Protein AF-0000000072589374 (afdb_homodimer)

Secondary structure (DSSP, 8-state):
-PPPEEEEEE-TT-STT-EEEEETTEEEEE---GGGT---SS--HHHHHHHHHHHHHHHHHHHHHHHTTPPP-EEEEEEEEEE-TTS-EEEEEEEEEESS--HHHHHHHHHHHTT-HHHHHHHH--EEEEEE-/-PPPEEEEEE-TT-STT-EEEEETTEEEEE---GGGT---SS--HHHHHHHHHHHHHHHHHHHHHHHTTPPP-EEEEEEEEEE-TTS-EEEEEEEEEESS--HHHHHHHHHHHTT-HHHHHHHH--EEEEEE-

InterPro domains:
  IPR003718 OsmC/Ohr conserved domain [PF02566] (38-130)
  IPR015946 K homology domain-like, alpha/beta [G3DSA:3.30.300.20] (4-133)
  IPR036102 OsmC/Ohr superfamily [SSF82784] (6-132)

Sequence (266 aa):
MPLIHATAEMAPDAPNYVVELEAGKHRLQGDENEHEGGGNVGPAPYELVLSGLAACTVATLRMYMQRKAWPAARLLARAELHVDREGAQYVRRTIVVDGALDGAQRTRLAEIAEKTPVTLFVKRGTRIETTLKMPLIHATAEMAPDAPNYVVELEAGKHRLQGDENEHEGGGNVGPAPYELVLSGLAACTVATLRMYMQRKAWPAARLLARAELHVDREGAQYVRRTIVVDGALDGAQRTRLAEIAEKTPVTLFVKRGTRIETTLK

Solvent-accessible surface area (backbone atoms only — not comparable to full-atom values): 13085 Å² total; per-residue (Å²): 127,83,77,52,26,8,29,19,37,29,55,52,78,39,66,67,41,38,25,46,29,32,23,59,90,37,78,48,58,29,13,29,43,59,93,76,60,16,76,48,84,23,34,27,33,65,19,28,30,29,31,11,42,14,38,33,40,44,44,49,50,51,53,50,34,56,75,69,67,48,72,63,36,34,30,33,21,37,27,32,61,45,65,49,98,87,65,48,60,34,34,44,33,42,32,39,63,54,52,86,65,54,72,68,57,52,53,50,49,52,57,49,50,65,62,26,70,53,45,42,45,38,43,66,26,32,57,71,51,76,45,76,82,127,85,77,52,26,9,30,19,36,29,53,53,78,39,66,66,41,39,27,47,29,32,23,59,91,36,78,47,56,30,13,30,43,58,92,78,59,17,76,49,84,23,35,27,34,66,18,28,30,30,32,11,43,13,38,34,38,44,43,49,49,49,51,51,35,55,75,70,67,48,72,64,34,33,31,35,18,36,25,32,60,45,65,48,100,88,65,51,61,32,34,43,33,42,32,38,62,55,53,86,65,55,72,68,57,52,54,49,49,52,56,49,48,65,60,26,71,54,44,43,44,36,45,66,25,34,58,72,50,78,45,76,83

Nearest PDB structures (foldseek):
  2pn2-assembly1_A-2  TM=8.055E-01  e=1.058E-05  Psychrobacter arcticus 273-4
  6mjn-assembly2_C  TM=7.211E-01  e=1.058E-05  Legionella pneumophila
  2onf-assembly1_B  TM=7.449E-01  e=9.383E-06  Thermoplasma acidophilum
  3lus-assembly1_A  TM=6.797E-01  e=3.296E-05  Vibrio cholerae O1 biovar El Tor str. N16961
  9jxc-assembly2_C  TM=6.429E-01  e=7.617E-05  Acinetobacter baumannii

pLDDT: mean 97.74, std 2.93, range [69.81, 99.0]

Structure (mmCIF, N/CA/C/O backbone):
data_AF-0000000072589374-model_v1
#
loop_
_entity.id
_entity.type
_entity.pdbx_description
1 polymer Peroxiredoxin
#
loop_
_atom_site.group_PDB
_atom_site.id
_atom_site.type_symbol
_atom_site.label_atom_id
_atom_site.label_alt_id
_atom_site.label_comp_id
_atom_site.label_asym_id
_atom_site.label_entity_id
_atom_site.label_seq_id
_atom_site.pdbx_PDB_ins_code
_atom_site.Cartn_x
_atom_site.Cartn_y
_atom_site.Cartn_z
_atom_site.occupancy
_atom_site.B_iso_or_equiv
_atom_site.auth_seq_id
_atom_site.auth_comp_id
_atom_site.auth_asym_id
_atom_site.auth_atom_id
_atom_site.pdbx_PDB_model_num
ATOM 1 N N . MET A 1 1 ? 1.753 -13.922 16.109 1 70.62 1 MET A N 1
ATOM 2 C CA . MET A 1 1 ? 2.375 -13.344 14.914 1 70.62 1 MET A CA 1
ATOM 3 C C . MET A 1 1 ? 2.689 -11.867 15.117 1 70.62 1 MET A C 1
ATOM 5 O O . MET A 1 1 ? 1.896 -11.141 15.719 1 70.62 1 MET A O 1
ATOM 9 N N . PRO A 1 2 ? 3.895 -11.516 14.688 1 85 2 PRO A N 1
ATOM 10 C CA . PRO A 1 2 ? 4.172 -10.102 14.93 1 85 2 PRO A CA 1
ATOM 11 C C . PRO A 1 2 ? 3.176 -9.18 14.234 1 85 2 PRO A C 1
ATOM 13 O O . PRO A 1 2 ? 2.658 -9.516 13.164 1 85 2 PRO A O 1
ATOM 16 N N . LEU A 1 3 ? 2.896 -8.086 14.875 1 95.5 3 LEU A N 1
ATOM 17 C CA . LEU A 1 3 ? 1.943 -7.102 14.367 1 95.5 3 LEU A CA 1
ATOM 18 C C . LEU A 1 3 ? 2.439 -6.48 13.07 1 95.5 3 LEU A C 1
ATOM 20 O O . LEU A 1 3 ? 3.57 -5.992 13 1 95.5 3 LEU A O 1
ATOM 24 N N . ILE A 1 4 ? 1.689 -6.617 12.016 1 98.31 4 ILE A N 1
ATOM 25 C CA . ILE A 1 4 ? 2.021 -5.984 10.75 1 98.31 4 ILE A CA 1
ATOM 26 C C . ILE A 1 4 ? 1.828 -4.473 10.859 1 98.31 4 ILE A C 1
ATOM 28 O O . ILE A 1 4 ? 0.755 -4.004 11.242 1 98.31 4 ILE A O 1
ATOM 32 N N . HIS A 1 5 ? 2.84 -3.713 10.578 1 98.88 5 HIS A N 1
ATOM 33 C CA . HIS A 1 5 ? 2.752 -2.273 10.789 1 98.88 5 HIS A CA 1
ATOM 34 C C . HIS A 1 5 ? 3.746 -1.526 9.906 1 98.88 5 HIS A C 1
ATOM 36 O O . HIS A 1 5 ? 4.695 -2.123 9.391 1 98.88 5 HIS A O 1
ATOM 42 N N . ALA A 1 6 ? 3.488 -0.26 9.711 1 98.94 6 ALA A N 1
ATOM 43 C CA . ALA A 1 6 ? 4.422 0.686 9.109 1 98.94 6 ALA A CA 1
ATOM 44 C C . ALA A 1 6 ? 4.301 2.064 9.75 1 98.94 6 ALA A C 1
ATOM 46 O O . ALA A 1 6 ? 3.24 2.422 10.266 1 98.94 6 ALA A O 1
ATOM 47 N N . THR A 1 7 ? 5.383 2.822 9.711 1 98.94 7 THR A N 1
ATOM 48 C CA . THR A 1 7 ? 5.434 4.184 10.227 1 98.94 7 THR A CA 1
ATOM 49 C C . THR A 1 7 ? 6.055 5.133 9.203 1 98.94 7 THR A C 1
ATOM 51 O O . THR A 1 7 ? 7.031 4.777 8.539 1 98.94 7 THR A O 1
ATOM 54 N N . ALA A 1 8 ? 5.461 6.254 9.062 1 98.94 8 ALA A N 1
ATOM 55 C CA . ALA A 1 8 ? 6.043 7.355 8.305 1 98.94 8 ALA A CA 1
ATOM 56 C C . ALA A 1 8 ? 6.332 8.555 9.211 1 98.94 8 ALA A C 1
ATOM 58 O O . ALA A 1 8 ? 5.469 8.969 9.984 1 98.94 8 ALA A O 1
ATOM 59 N N . GLU A 1 9 ? 7.512 9.078 9.102 1 98.94 9 GLU A N 1
ATOM 60 C CA . GLU A 1 9 ? 7.883 10.258 9.883 1 98.94 9 GLU A CA 1
ATOM 61 C C . GLU A 1 9 ? 8.445 11.359 8.984 1 98.94 9 GLU A C 1
ATOM 63 O O . GLU A 1 9 ? 9.297 11.094 8.133 1 98.94 9 GLU A O 1
ATOM 68 N N . MET A 1 10 ? 7.918 12.508 9.211 1 98.81 10 MET A N 1
ATOM 69 C CA . MET A 1 10 ? 8.391 13.68 8.484 1 98.81 10 MET A CA 1
ATOM 70 C C . MET A 1 10 ? 8.93 14.734 9.445 1 98.81 10 MET A C 1
ATOM 72 O O . MET A 1 10 ? 8.219 15.164 10.359 1 98.81 10 MET A O 1
ATOM 76 N N . ALA A 1 11 ? 10.133 15.148 9.195 1 98.56 11 ALA A N 1
ATOM 77 C CA . ALA A 1 11 ? 10.758 16.188 10.023 1 98.56 11 ALA A CA 1
ATOM 78 C C . ALA A 1 11 ? 10.156 17.547 9.719 1 98.56 11 ALA A C 1
ATOM 80 O O . ALA A 1 11 ? 9.688 17.797 8.609 1 98.56 11 ALA A O 1
ATOM 81 N N . PRO A 1 12 ? 10.164 18.422 10.695 1 97.81 12 PRO A N 1
ATOM 82 C CA . PRO A 1 12 ? 9.617 19.766 10.469 1 97.81 12 PRO A CA 1
ATOM 83 C C . PRO A 1 12 ? 10.281 20.484 9.297 1 97.81 12 PRO A C 1
ATOM 85 O O . PRO A 1 12 ? 9.641 21.266 8.602 1 97.81 12 PRO A O 1
ATOM 88 N N . ASP A 1 13 ? 11.547 20.188 9.102 1 96.62 13 ASP A N 1
ATOM 89 C CA . ASP A 1 13 ? 12.289 20.875 8.055 1 96.62 13 ASP A CA 1
ATOM 90 C C . ASP A 1 13 ? 12.594 19.938 6.891 1 96.62 13 ASP A C 1
ATOM 92 O O . ASP A 1 13 ? 13.539 20.156 6.133 1 96.62 13 ASP A O 1
ATOM 96 N N . ALA A 1 14 ? 11.891 18.797 6.832 1 96.19 14 ALA A N 1
ATOM 97 C CA . ALA A 1 14 ? 12.102 17.875 5.719 1 96.19 14 ALA A CA 1
ATOM 98 C C . ALA A 1 14 ? 11.984 18.594 4.379 1 96.19 14 ALA A C 1
ATOM 100 O O . ALA A 1 14 ? 11.047 19.375 4.164 1 96.19 14 ALA A O 1
ATOM 101 N N . PRO A 1 15 ? 12.984 18.391 3.547 1 94.44 15 PRO A N 1
ATOM 102 C CA . PRO A 1 15 ? 12.812 18.969 2.207 1 94.44 15 PRO A CA 1
ATOM 103 C C . PRO A 1 15 ? 11.625 18.359 1.46 1 94.44 15 PRO A C 1
ATOM 105 O O . PRO A 1 15 ? 11.414 17.156 1.492 1 94.44 15 PRO A O 1
ATOM 108 N N . ASN A 1 16 ? 10.812 19.25 0.844 1 90.88 16 ASN A N 1
ATOM 109 C CA . ASN A 1 16 ? 9.633 18.812 0.101 1 90.88 16 ASN A CA 1
ATOM 110 C C . ASN A 1 16 ? 8.727 17.938 0.955 1 90.88 16 ASN A C 1
ATOM 112 O O . ASN A 1 16 ? 8.305 18.344 2.037 1 90.88 16 ASN A O 1
ATOM 116 N N . TYR A 1 17 ? 8.477 16.703 0.584 1 98.06 17 TYR A N 1
ATOM 117 C CA . TYR A 1 17 ? 7.621 15.766 1.304 1 98.06 17 TYR A CA 1
ATOM 118 C C . TYR A 1 17 ? 8.359 14.461 1.586 1 98.06 17 TYR A C 1
ATOM 120 O O . TYR A 1 17 ? 7.758 13.383 1.575 1 98.06 17 TYR A O 1
ATOM 128 N N . VAL A 1 18 ? 9.648 14.602 1.845 1 98.69 18 VAL A N 1
ATOM 129 C CA . VAL A 1 18 ? 10.461 13.422 2.146 1 98.69 18 VAL A CA 1
ATOM 130 C C . VAL A 1 18 ? 10.047 12.844 3.498 1 98.69 18 VAL A C 1
ATOM 132 O O . VAL A 1 18 ? 9.859 13.586 4.469 1 98.69 18 VAL A O 1
ATOM 135 N N . VAL A 1 19 ? 9.883 11.562 3.531 1 98.75 19 VAL A N 1
ATOM 136 C CA . VAL A 1 19 ? 9.484 10.875 4.754 1 98.75 19 VAL A CA 1
ATOM 137 C C . VAL A 1 19 ? 10.391 9.664 4.988 1 98.75 19 VAL A C 1
ATOM 139 O O . VAL A 1 19 ? 10.82 9.008 4.035 1 98.75 19 VAL A O 1
ATOM 142 N N . GLU A 1 20 ? 10.688 9.461 6.238 1 98.88 20 GLU A N 1
ATOM 143 C CA . GLU A 1 20 ? 11.312 8.203 6.66 1 98.88 20 GLU A CA 1
ATOM 144 C C . GLU A 1 20 ? 10.258 7.148 6.988 1 98.88 20 GLU A C 1
ATOM 146 O O . GLU A 1 20 ? 9.336 7.406 7.762 1 98.88 20 GLU A O 1
ATOM 151 N N . LEU A 1 21 ? 10.43 6.02 6.363 1 98.94 21 LEU A N 1
ATOM 152 C CA . LEU A 1 21 ? 9.477 4.934 6.535 1 98.94 21 LEU A CA 1
ATOM 153 C C . LEU A 1 21 ? 10.109 3.766 7.285 1 98.94 21 LEU A C 1
ATOM 155 O O . LEU A 1 21 ? 11.273 3.434 7.059 1 98.94 21 LEU A O 1
ATOM 159 N N . GLU A 1 22 ? 9.391 3.27 8.188 1 98.88 22 GLU A N 1
ATOM 160 C CA . GLU A 1 22 ? 9.633 1.94 8.742 1 98.88 22 GLU A CA 1
ATOM 161 C C . GLU A 1 22 ? 8.508 0.975 8.367 1 98.88 22 GLU A C 1
ATOM 163 O O . GLU A 1 22 ? 7.395 1.079 8.883 1 98.88 22 GLU A O 1
ATOM 168 N N . ALA A 1 23 ? 8.766 0.097 7.469 1 98.75 23 ALA A N 1
ATOM 169 C CA . ALA A 1 23 ? 7.855 -0.972 7.074 1 98.75 23 ALA A CA 1
ATOM 170 C C . ALA A 1 23 ? 8.172 -2.268 7.816 1 98.75 23 ALA A C 1
ATOM 172 O O . ALA A 1 23 ? 8.961 -3.088 7.336 1 98.75 23 ALA A O 1
ATOM 173 N N . GLY A 1 24 ? 7.469 -2.514 8.867 1 97.88 24 GLY A N 1
ATOM 174 C CA . GLY A 1 24 ? 8 -3.5 9.789 1 97.88 24 GLY A CA 1
ATOM 175 C C . GLY A 1 24 ? 9.383 -3.145 10.312 1 97.88 24 GLY A C 1
ATOM 176 O O . GLY A 1 24 ? 9.57 -2.088 10.914 1 97.88 24 GLY A O 1
ATOM 177 N N . LYS A 1 25 ? 10.32 -3.941 10.016 1 97.31 25 LYS A N 1
ATOM 178 C CA . LYS A 1 25 ? 11.672 -3.67 10.484 1 97.31 25 LYS A CA 1
ATOM 179 C C . LYS A 1 25 ? 12.516 -3.018 9.391 1 97.31 25 LYS A C 1
ATOM 181 O O . LYS A 1 25 ? 13.688 -2.705 9.609 1 97.31 25 LYS A O 1
ATOM 186 N N . HIS A 1 26 ? 11.984 -2.826 8.211 1 98.75 26 HIS A N 1
ATOM 187 C CA . HIS A 1 26 ? 12.734 -2.332 7.062 1 98.75 26 HIS A CA 1
ATOM 188 C C . HIS A 1 26 ? 12.625 -0.815 6.941 1 98.75 26 HIS A C 1
ATOM 190 O O . HIS A 1 26 ? 11.531 -0.253 7.086 1 98.75 26 HIS A O 1
ATOM 196 N N . ARG A 1 27 ? 13.734 -0.151 6.703 1 98.75 27 ARG A N 1
ATOM 197 C CA . ARG A 1 27 ? 13.766 1.297 6.527 1 98.75 27 ARG A CA 1
ATOM 198 C C . ARG A 1 27 ? 13.742 1.667 5.047 1 98.75 27 ARG A C 1
ATOM 200 O O . ARG A 1 27 ? 14.469 1.074 4.246 1 98.75 27 ARG A O 1
ATOM 207 N N . LEU A 1 28 ? 12.852 2.568 4.711 1 98.5 28 LEU A N 1
ATOM 208 C CA . LEU A 1 28 ? 12.719 3.143 3.377 1 98.5 28 LEU A CA 1
ATOM 209 C C . LEU A 1 28 ? 12.586 4.66 3.449 1 98.5 28 LEU A C 1
ATOM 211 O O . LEU A 1 28 ? 12.477 5.227 4.539 1 98.5 28 LEU A O 1
ATOM 215 N N . GLN A 1 29 ? 12.75 5.188 2.283 1 98.62 29 GLN A N 1
ATOM 216 C CA . GLN A 1 29 ? 12.445 6.602 2.123 1 98.62 29 GLN A CA 1
ATOM 217 C C . GLN A 1 29 ? 11.297 6.809 1.136 1 98.62 29 GLN A C 1
ATOM 219 O O . GLN A 1 29 ? 11.234 6.141 0.101 1 98.62 29 GLN A O 1
ATOM 224 N N . GLY A 1 30 ? 10.375 7.68 1.502 1 98.81 30 GLY A N 1
ATOM 225 C CA . GLY A 1 30 ? 9.312 8.07 0.593 1 98.81 30 GLY A CA 1
ATOM 226 C C . GLY A 1 30 ? 9.336 9.547 0.241 1 98.81 30 GLY A C 1
ATOM 227 O O . GLY A 1 30 ? 10.078 10.32 0.85 1 98.81 30 GLY A O 1
ATOM 228 N N . ASP A 1 31 ? 8.602 9.883 -0.776 1 98.81 31 ASP A N 1
ATOM 229 C CA . ASP A 1 31 ? 8.438 11.273 -1.193 1 98.81 31 ASP A CA 1
ATOM 230 C C . ASP A 1 31 ? 7.219 11.43 -2.098 1 98.81 31 ASP A C 1
ATOM 232 O O . ASP A 1 31 ? 6.66 10.445 -2.576 1 98.81 31 ASP A O 1
ATOM 236 N N . GLU A 1 32 ? 6.809 12.625 -2.303 1 98.25 32 GLU A N 1
ATOM 237 C CA . GLU A 1 32 ? 5.836 12.898 -3.357 1 98.25 32 GLU A CA 1
ATOM 238 C C . GLU A 1 32 ? 6.527 13.117 -4.699 1 98.25 32 GLU A C 1
ATOM 240 O O . GLU A 1 32 ? 7.707 13.461 -4.75 1 98.25 32 GLU A O 1
ATOM 245 N N . ASN A 1 33 ? 5.777 12.852 -5.754 1 96.62 33 ASN A N 1
ATOM 246 C CA . ASN A 1 33 ? 6.312 13.18 -7.07 1 96.62 33 ASN A CA 1
ATOM 247 C C . ASN A 1 33 ? 6.395 14.688 -7.281 1 96.62 33 ASN A C 1
ATOM 249 O O . ASN A 1 33 ? 5.867 15.461 -6.48 1 96.62 33 ASN A O 1
ATOM 253 N N . GLU A 1 34 ? 7 15.078 -8.367 1 95.69 34 GLU A N 1
ATOM 254 C CA . GLU A 1 34 ? 7.234 16.5 -8.633 1 95.69 34 GLU A CA 1
ATOM 255 C C . GLU A 1 34 ? 5.922 17.234 -8.883 1 95.69 34 GLU A C 1
ATOM 257 O O . GLU A 1 34 ? 5.789 18.406 -8.531 1 95.69 34 GLU A O 1
ATOM 262 N N . HIS A 1 35 ? 5.008 16.562 -9.453 1 93.75 35 HIS A N 1
ATOM 263 C CA . HIS A 1 35 ? 3.707 17.156 -9.742 1 93.75 35 HIS A CA 1
ATOM 264 C C . HIS A 1 35 ? 2.998 17.578 -8.461 1 93.75 35 HIS A C 1
ATOM 266 O O . HIS A 1 35 ? 2.26 18.578 -8.461 1 93.75 35 HIS A O 1
ATOM 272 N N . GLU A 1 36 ? 3.293 16.891 -7.367 1 94.69 36 GLU A N 1
ATOM 273 C CA . GLU A 1 36 ? 2.68 17.203 -6.078 1 94.69 36 GLU A CA 1
ATOM 274 C C . GLU A 1 36 ? 3.58 18.109 -5.242 1 94.69 36 GLU A C 1
ATOM 276 O O . GLU A 1 36 ? 3.307 18.344 -4.066 1 94.69 36 GLU A O 1
ATOM 281 N N . GLY A 1 37 ? 4.699 18.484 -5.855 1 95.31 37 GLY A N 1
ATOM 282 C CA . GLY A 1 37 ? 5.598 19.391 -5.148 1 95.31 37 GLY A CA 1
ATOM 283 C C . GLY A 1 37 ? 6.738 18.672 -4.453 1 95.31 37 GLY A C 1
ATOM 284 O O . GLY A 1 37 ? 7.535 19.297 -3.754 1 95.31 37 GLY A O 1
ATOM 285 N N . GLY A 1 38 ? 6.824 17.406 -4.57 1 97.69 38 GLY A N 1
ATOM 286 C CA . GLY A 1 38 ? 7.922 16.641 -3.988 1 97.69 38 GLY A CA 1
ATOM 287 C C . GLY A 1 38 ? 9.164 16.625 -4.863 1 97.69 38 GLY A C 1
ATOM 288 O O . GLY A 1 38 ? 9.18 17.234 -5.934 1 97.69 38 GLY A O 1
ATOM 289 N N . GLY A 1 39 ? 10.188 15.961 -4.34 1 97.56 39 GLY A N 1
ATOM 290 C CA . GLY A 1 39 ? 11.445 15.836 -5.051 1 97.56 39 GLY A CA 1
ATOM 291 C C . GLY A 1 39 ? 11.602 14.5 -5.758 1 97.56 39 GLY A C 1
ATOM 292 O O . GLY A 1 39 ? 12.562 14.297 -6.504 1 97.56 39 GLY A O 1
ATOM 293 N N . ASN A 1 40 ? 10.656 13.586 -5.5 1 98 40 ASN A N 1
ATOM 294 C CA . ASN A 1 40 ? 10.688 12.266 -6.117 1 98 40 ASN A CA 1
ATOM 295 C C . ASN A 1 40 ? 11.969 11.516 -5.785 1 98 40 ASN A C 1
ATOM 297 O O . ASN A 1 40 ? 12.539 10.836 -6.641 1 98 40 ASN A O 1
ATOM 301 N N . VAL A 1 41 ? 12.445 11.609 -4.582 1 98.19 41 VAL A N 1
ATOM 302 C CA . VAL A 1 41 ? 13.664 10.922 -4.172 1 98.19 41 VAL A CA 1
ATOM 303 C C . VAL A 1 41 ? 13.328 9.539 -3.621 1 98.19 41 VAL A C 1
ATOM 305 O O . VAL A 1 41 ? 14.227 8.742 -3.348 1 98.19 41 VAL A O 1
ATOM 308 N N . GLY A 1 42 ? 12.109 9.25 -3.389 1 98.56 42 GLY A N 1
ATOM 309 C CA . GLY A 1 42 ? 11.516 7.973 -3.025 1 98.56 42 GLY A CA 1
ATOM 310 C C . GLY A 1 42 ? 10.117 7.777 -3.584 1 98.56 42 GLY A C 1
ATOM 311 O O . GLY A 1 42 ? 9.539 8.703 -4.148 1 98.56 42 GLY A O 1
ATOM 312 N N . PRO A 1 43 ? 9.602 6.562 -3.447 1 98.81 43 PRO A N 1
ATOM 313 C CA . PRO A 1 43 ? 8.266 6.297 -3.986 1 98.81 43 PRO A CA 1
ATOM 314 C C . PRO A 1 43 ? 7.184 7.164 -3.342 1 98.81 43 PRO A C 1
ATOM 316 O O . PRO A 1 43 ? 7.246 7.438 -2.141 1 98.81 43 PRO A O 1
ATOM 319 N N . ALA A 1 44 ? 6.266 7.539 -4.137 1 98.81 44 ALA A N 1
ATOM 320 C CA . ALA A 1 44 ? 5.074 8.227 -3.641 1 98.81 44 ALA A CA 1
ATOM 321 C C . ALA A 1 44 ? 4.113 7.25 -2.969 1 98.81 44 ALA A C 1
ATOM 323 O O . ALA A 1 44 ? 4.215 6.035 -3.172 1 98.81 44 ALA A O 1
ATOM 324 N N . PRO A 1 45 ? 3.154 7.762 -2.166 1 98.88 45 PRO A N 1
ATOM 325 C CA . PRO A 1 45 ? 2.281 6.91 -1.354 1 98.88 45 PRO A CA 1
ATOM 326 C C . PRO A 1 45 ? 1.551 5.855 -2.182 1 98.88 45 PRO A C 1
ATOM 328 O O . PRO A 1 45 ? 1.575 4.672 -1.838 1 98.88 45 PRO A O 1
ATOM 331 N N . TYR A 1 46 ? 0.947 6.215 -3.324 1 98.81 46 TYR A N 1
ATOM 332 C CA . TYR A 1 46 ? 0.223 5.242 -4.137 1 98.81 46 TYR A CA 1
ATOM 333 C C . TYR A 1 46 ? 1.176 4.215 -4.738 1 98.81 46 TYR A C 1
ATOM 335 O O . TYR A 1 46 ? 0.81 3.053 -4.922 1 98.81 46 TYR A O 1
ATOM 343 N N . GLU A 1 47 ? 2.381 4.633 -5.07 1 98.94 47 GLU A N 1
ATOM 344 C CA . GLU A 1 47 ? 3.363 3.688 -5.59 1 98.94 47 GLU A CA 1
ATOM 345 C C . GLU A 1 47 ? 3.703 2.617 -4.555 1 98.94 47 GLU A C 1
ATOM 347 O O . GLU A 1 47 ? 3.895 1.45 -4.902 1 98.94 47 GLU A O 1
ATOM 352 N N . LEU A 1 48 ? 3.738 2.986 -3.279 1 98.94 48 LEU A N 1
ATOM 353 C CA . LEU A 1 48 ? 3.945 2.029 -2.197 1 98.94 48 LEU A CA 1
ATOM 354 C C . LEU A 1 48 ? 2.752 1.087 -2.07 1 98.94 48 LEU A C 1
ATOM 356 O O . LEU A 1 48 ? 2.926 -0.129 -1.963 1 98.94 48 LEU A O 1
ATOM 360 N N . VAL A 1 49 ? 1.54 1.635 -2.117 1 98.94 49 VAL A N 1
ATOM 361 C CA . VAL A 1 49 ? 0.332 0.822 -2.016 1 98.94 49 VAL A CA 1
ATOM 362 C C . VAL A 1 49 ? 0.29 -0.188 -3.158 1 98.94 49 VAL A C 1
ATOM 364 O O . VAL A 1 49 ? 0.075 -1.382 -2.934 1 98.94 49 VAL A O 1
ATOM 367 N N . LEU A 1 50 ? 0.557 0.285 -4.387 1 98.94 50 LEU A N 1
ATOM 368 C CA . LEU A 1 50 ? 0.503 -0.574 -5.562 1 98.94 50 LEU A CA 1
ATOM 369 C C . LEU A 1 50 ? 1.626 -1.605 -5.535 1 98.94 50 LEU A C 1
ATOM 371 O O . LEU A 1 50 ? 1.452 -2.732 -6.008 1 98.94 50 LEU A O 1
ATOM 375 N N . SER A 1 51 ? 2.77 -1.236 -4.949 1 98.94 51 SER A N 1
ATOM 376 C CA . SER A 1 51 ? 3.842 -2.205 -4.754 1 98.94 51 SER A CA 1
ATOM 377 C C . SER A 1 51 ? 3.393 -3.354 -3.855 1 98.94 51 SER A C 1
ATOM 379 O O . SER A 1 51 ? 3.695 -4.516 -4.129 1 98.94 51 SER A O 1
ATOM 381 N N . GLY A 1 52 ? 2.68 -3.014 -2.754 1 98.94 52 GLY A N 1
ATOM 382 C CA . GLY A 1 52 ? 2.146 -4.047 -1.881 1 98.94 52 GLY A CA 1
ATOM 383 C C . GLY A 1 52 ? 1.178 -4.98 -2.584 1 98.94 52 GLY A C 1
ATOM 384 O O . GLY A 1 52 ? 1.239 -6.199 -2.404 1 98.94 52 GLY A O 1
ATOM 385 N N . LEU A 1 53 ? 0.318 -4.406 -3.426 1 98.94 53 LEU A N 1
ATOM 386 C CA . LEU A 1 53 ? -0.645 -5.188 -4.195 1 98.94 53 LEU A CA 1
ATOM 387 C C . LEU A 1 53 ? 0.067 -6.121 -5.164 1 98.94 53 LEU A C 1
ATOM 389 O O . LEU A 1 53 ? -0.255 -7.309 -5.238 1 98.94 53 LEU A O 1
ATOM 393 N N . ALA A 1 54 ? 1.026 -5.617 -5.871 1 98.94 54 ALA A N 1
ATOM 394 C CA . ALA A 1 54 ? 1.771 -6.402 -6.848 1 98.94 54 ALA A CA 1
ATOM 395 C C . ALA A 1 54 ? 2.572 -7.508 -6.168 1 98.94 54 ALA A C 1
ATOM 397 O O . ALA A 1 54 ? 2.566 -8.656 -6.617 1 98.94 54 ALA A O 1
ATOM 398 N N . ALA A 1 55 ? 3.221 -7.152 -5.07 1 98.94 55 ALA A N 1
ATOM 399 C CA . ALA A 1 55 ? 4.031 -8.117 -4.336 1 98.94 55 ALA A CA 1
ATOM 400 C C . ALA A 1 55 ? 3.164 -9.242 -3.777 1 98.94 55 ALA A C 1
ATOM 402 O O . ALA A 1 55 ? 3.541 -10.422 -3.842 1 98.94 55 ALA A O 1
ATOM 403 N N . CYS A 1 56 ? 2.07 -8.891 -3.25 1 98.94 56 CYS A N 1
ATOM 404 C CA . CYS A 1 56 ? 1.156 -9.898 -2.717 1 98.94 56 CYS A CA 1
ATOM 405 C C . CYS A 1 56 ? 0.705 -10.859 -3.809 1 98.94 56 CYS A C 1
ATOM 407 O O . CYS A 1 56 ? 0.572 -12.062 -3.566 1 98.94 56 CYS A O 1
ATOM 409 N N . THR A 1 57 ? 0.388 -10.297 -4.988 1 98.94 57 THR A N 1
ATOM 410 C CA . THR A 1 57 ? -0.065 -11.102 -6.117 1 98.94 57 THR A CA 1
ATOM 411 C C . THR A 1 57 ? 0.977 -12.156 -6.48 1 98.94 57 THR A C 1
ATOM 413 O O . THR A 1 57 ? 0.676 -13.352 -6.5 1 98.94 57 THR A O 1
ATOM 416 N N . VAL A 1 58 ? 2.201 -11.82 -6.617 1 98.81 58 VAL A N 1
ATOM 417 C CA . VAL A 1 58 ? 3.203 -12.766 -7.102 1 98.81 58 VAL A CA 1
ATOM 418 C C . VAL A 1 58 ? 3.555 -13.758 -5.996 1 98.81 58 VAL A C 1
ATOM 420 O O . VAL A 1 58 ? 3.748 -14.945 -6.258 1 98.81 58 VAL A O 1
ATOM 423 N N . ALA A 1 59 ? 3.602 -13.25 -4.746 1 98.81 59 ALA A N 1
ATOM 424 C CA . ALA A 1 59 ? 3.91 -14.156 -3.643 1 98.81 59 ALA A CA 1
ATOM 425 C C . ALA A 1 59 ? 2.826 -15.219 -3.484 1 98.81 59 ALA A C 1
ATOM 427 O O . ALA A 1 59 ? 3.129 -16.406 -3.328 1 98.81 59 ALA A O 1
ATOM 428 N N . THR A 1 60 ? 1.575 -14.789 -3.541 1 98.75 60 THR A N 1
ATOM 429 C CA . THR A 1 60 ? 0.468 -15.727 -3.367 1 98.75 60 THR A CA 1
ATOM 430 C C . THR A 1 60 ? 0.437 -16.75 -4.504 1 98.75 60 THR A C 1
ATOM 432 O O . THR A 1 60 ? 0.205 -17.938 -4.27 1 98.75 60 THR A O 1
ATOM 435 N N . LEU A 1 61 ? 0.667 -16.266 -5.723 1 98.81 61 LEU A N 1
ATOM 436 C CA . LEU A 1 61 ? 0.699 -17.203 -6.848 1 98.81 61 LEU A CA 1
ATOM 437 C C . LEU A 1 61 ? 1.83 -18.203 -6.691 1 98.81 61 LEU A C 1
ATOM 439 O O . LEU A 1 61 ? 1.636 -19.406 -6.918 1 98.81 61 LEU A O 1
ATOM 443 N N . ARG A 1 62 ? 2.994 -17.781 -6.285 1 98.69 62 ARG A N 1
ATOM 444 C CA . ARG A 1 62 ? 4.113 -18.688 -6.035 1 98.69 62 ARG A CA 1
ATOM 445 C C . ARG A 1 62 ? 3.758 -19.719 -4.973 1 98.69 62 ARG A C 1
ATOM 447 O O . ARG A 1 62 ? 4 -20.906 -5.156 1 98.69 62 ARG A O 1
ATOM 454 N N . MET A 1 63 ? 3.17 -19.25 -3.879 1 98.44 63 MET A N 1
ATOM 455 C CA . MET A 1 63 ? 2.775 -20.156 -2.801 1 98.44 63 MET A CA 1
ATOM 456 C C . MET A 1 63 ? 1.799 -21.203 -3.309 1 98.44 63 MET A C 1
ATOM 458 O O . MET A 1 63 ? 1.924 -22.391 -2.975 1 98.44 63 MET A O 1
ATOM 462 N N . TYR A 1 64 ? 0.845 -20.719 -4.074 1 98.62 64 TYR A N 1
ATOM 463 C CA . TYR A 1 64 ? -0.147 -21.641 -4.613 1 98.62 64 TYR A CA 1
ATOM 464 C C . TYR A 1 64 ? 0.507 -22.688 -5.523 1 98.62 64 TYR A C 1
ATOM 466 O O . TYR A 1 64 ? 0.232 -23.875 -5.41 1 98.62 64 TYR A O 1
ATOM 474 N N . MET A 1 65 ? 1.367 -22.25 -6.41 1 98.44 65 MET A N 1
ATOM 475 C CA . MET A 1 65 ? 2.062 -23.141 -7.34 1 98.44 65 MET A CA 1
ATOM 476 C C . MET A 1 65 ? 2.912 -24.156 -6.586 1 98.44 65 MET A C 1
ATOM 478 O O . MET A 1 65 ? 2.949 -25.328 -6.953 1 98.44 65 MET A O 1
ATOM 482 N N . GLN A 1 66 ? 3.535 -23.719 -5.59 1 97.94 66 GLN A N 1
ATOM 483 C CA . GLN A 1 66 ? 4.344 -24.609 -4.766 1 97.94 66 GLN A CA 1
ATOM 484 C C . GLN A 1 66 ? 3.475 -25.656 -4.074 1 97.94 66 GLN A C 1
ATOM 486 O O . GLN A 1 66 ? 3.82 -26.844 -4.051 1 97.94 66 GLN A O 1
ATOM 491 N N . ARG A 1 67 ? 2.369 -25.219 -3.543 1 98 67 ARG A N 1
ATOM 492 C CA . ARG A 1 67 ? 1.447 -26.141 -2.873 1 98 67 ARG A CA 1
ATOM 493 C C . ARG A 1 67 ? 0.953 -27.219 -3.832 1 98 67 ARG A C 1
ATOM 495 O O . ARG A 1 67 ? 0.732 -28.359 -3.43 1 98 67 ARG A O 1
ATOM 502 N N . LYS A 1 68 ? 0.852 -26.906 -5.086 1 98.31 68 LYS A N 1
ATOM 503 C CA . LYS A 1 68 ? 0.346 -27.812 -6.113 1 98.31 68 LYS A CA 1
ATOM 504 C C . LYS A 1 68 ? 1.488 -28.562 -6.797 1 98.31 68 LYS A C 1
ATOM 506 O O . LYS A 1 68 ? 1.255 -29.375 -7.688 1 98.31 68 LYS A O 1
ATOM 511 N N . ALA A 1 69 ? 2.725 -28.203 -6.445 1 98 69 ALA A N 1
ATOM 512 C CA . ALA A 1 69 ? 3.932 -28.797 -7.016 1 98 69 ALA A CA 1
ATOM 513 C C . ALA A 1 69 ? 4.008 -28.547 -8.523 1 98 69 ALA A C 1
ATOM 515 O O . ALA A 1 69 ? 4.32 -29.453 -9.289 1 98 69 ALA A O 1
ATOM 516 N N . TRP A 1 70 ? 3.617 -27.375 -8.891 1 98.31 70 TRP A N 1
ATOM 517 C CA . TRP A 1 70 ? 3.721 -26.984 -10.289 1 98.31 70 TRP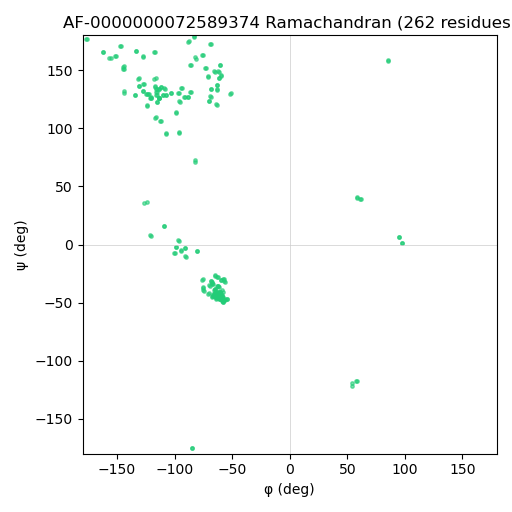 A CA 1
ATOM 518 C C . TRP A 1 70 ? 5.129 -26.5 -10.617 1 98.31 70 TRP A C 1
ATOM 520 O O . TRP A 1 70 ? 5.898 -26.156 -9.719 1 98.31 70 TRP A O 1
ATOM 530 N N . PRO A 1 71 ? 5.504 -26.469 -11.883 1 97.19 71 PRO A N 1
ATOM 531 C CA . PRO A 1 71 ? 6.824 -25.969 -12.266 1 97.19 71 PRO A CA 1
ATOM 532 C C . PRO A 1 71 ? 7.023 -24.5 -11.898 1 97.19 71 PRO A C 1
ATOM 534 O O . PRO A 1 71 ? 6.086 -23.703 -11.992 1 97.19 71 PRO A O 1
ATOM 537 N N . ALA A 1 72 ? 8.242 -24.125 -11.602 1 96.31 72 ALA A N 1
ATOM 538 C CA . ALA A 1 72 ? 8.594 -22.734 -11.305 1 96.31 72 ALA A CA 1
ATOM 539 C C . ALA A 1 72 ? 8.398 -21.859 -12.539 1 96.31 72 ALA A C 1
ATOM 541 O O . ALA A 1 72 ? 8.539 -22.328 -13.672 1 96.31 72 ALA A O 1
ATOM 542 N N . ALA A 1 73 ? 8.078 -20.656 -12.305 1 98.06 73 ALA A N 1
ATOM 543 C CA . ALA A 1 73 ? 7.887 -19.672 -13.367 1 98.06 73 ALA A CA 1
ATOM 544 C C . ALA A 1 73 ? 8.359 -18.297 -12.938 1 98.06 73 ALA A C 1
ATOM 546 O O . ALA A 1 73 ? 8.398 -17.984 -11.742 1 98.06 73 ALA A O 1
ATOM 547 N N . ARG A 1 74 ? 8.781 -17.531 -13.859 1 98.75 74 ARG A N 1
ATOM 548 C CA . ARG A 1 74 ? 8.891 -16.094 -13.617 1 98.75 74 ARG A CA 1
ATOM 549 C C . ARG A 1 74 ? 7.516 -15.453 -13.469 1 98.75 74 ARG A C 1
ATOM 551 O O . ARG A 1 74 ? 6.629 -15.68 -14.297 1 98.75 74 ARG A O 1
ATOM 558 N N . LEU A 1 75 ? 7.336 -14.766 -12.422 1 98.94 75 LEU A N 1
ATOM 559 C CA . LEU A 1 75 ? 6.07 -14.07 -12.18 1 98.94 75 LEU A CA 1
ATOM 560 C C . LEU A 1 75 ? 6.273 -12.562 -12.156 1 98.94 75 LEU A C 1
ATOM 562 O O . LEU A 1 75 ? 7.219 -12.062 -11.539 1 98.94 75 LEU A O 1
ATOM 566 N N . LEU A 1 76 ? 5.402 -11.852 -12.844 1 98.94 76 LEU A N 1
ATOM 567 C CA . LEU A 1 76 ? 5.395 -10.391 -12.852 1 98.94 76 LEU A CA 1
ATOM 568 C C . LEU A 1 76 ? 3.975 -9.852 -12.68 1 98.94 76 LEU A C 1
ATOM 570 O O . LEU A 1 76 ? 3.041 -10.344 -13.312 1 98.94 76 LEU A O 1
ATOM 574 N N . ALA A 1 77 ? 3.766 -8.992 -11.789 1 99 77 ALA A N 1
ATOM 575 C CA . ALA A 1 77 ? 2.51 -8.258 -11.648 1 99 77 ALA A CA 1
ATOM 576 C C . ALA A 1 77 ? 2.74 -6.754 -11.766 1 99 77 ALA A C 1
ATOM 578 O O . ALA A 1 77 ? 3.611 -6.199 -11.086 1 99 77 ALA A O 1
ATOM 579 N N . ARG A 1 78 ? 2.047 -6.129 -12.609 1 98.94 78 ARG A N 1
ATOM 580 C CA . ARG A 1 78 ? 2.049 -4.68 -12.75 1 98.94 78 ARG A CA 1
ATOM 581 C C . ARG A 1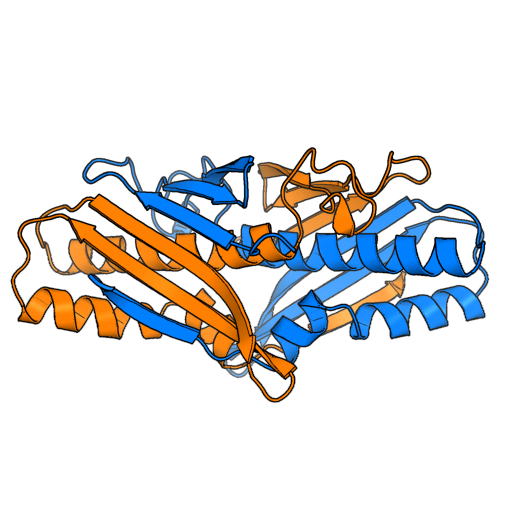 78 ? 0.695 -4.09 -12.367 1 98.94 78 ARG A C 1
ATOM 583 O O . ARG A 1 78 ? -0.343 -4.535 -12.867 1 98.94 78 ARG A O 1
ATOM 590 N N . ALA A 1 79 ? 0.698 -3.178 -11.5 1 98.94 79 ALA A N 1
ATOM 591 C CA . ALA A 1 79 ? -0.5 -2.455 -11.078 1 98.94 79 ALA A CA 1
ATOM 592 C C . ALA A 1 79 ? -0.424 -0.986 -11.484 1 98.94 79 ALA A C 1
ATOM 594 O O . ALA A 1 79 ? 0.597 -0.328 -11.266 1 98.94 79 ALA A O 1
ATOM 595 N N . GLU A 1 80 ? -1.479 -0.507 -12.031 1 98.94 80 GLU A N 1
ATOM 596 C CA . GLU A 1 80 ? -1.607 0.879 -12.469 1 98.94 80 GLU A CA 1
ATOM 597 C C . GLU A 1 80 ? -2.852 1.534 -11.883 1 98.94 80 GLU A C 1
ATOM 599 O O . GLU A 1 80 ? -3.918 0.917 -11.828 1 98.94 80 GLU A O 1
ATOM 604 N N . LEU A 1 81 ? -2.691 2.719 -11.477 1 98.81 81 LEU A N 1
ATOM 605 C CA . LEU A 1 81 ? -3.836 3.484 -10.992 1 98.81 81 LEU A CA 1
ATOM 606 C C . LEU A 1 81 ? -4.473 4.281 -12.125 1 98.81 81 LEU A C 1
ATOM 608 O O . LEU A 1 81 ? -3.787 5.031 -12.828 1 98.81 81 LEU A O 1
ATOM 612 N N . HIS A 1 82 ? -5.77 4.117 -12.289 1 98.5 82 HIS A N 1
ATOM 613 C CA . HIS A 1 82 ? -6.547 4.809 -13.312 1 98.5 82 HIS A CA 1
ATOM 614 C C . HIS A 1 82 ? -7.754 5.516 -12.703 1 98.5 82 HIS A C 1
ATOM 616 O O . HIS A 1 82 ? -8.078 5.305 -11.531 1 98.5 82 HIS A O 1
ATOM 622 N N . VAL A 1 83 ? -8.281 6.402 -13.414 1 97.06 83 VAL A N 1
ATOM 623 C CA . VAL A 1 83 ? -9.547 7.062 -13.125 1 97.06 83 VAL A CA 1
ATOM 624 C C . VAL A 1 83 ? -10.508 6.871 -14.297 1 97.06 83 VAL A C 1
ATOM 626 O O . VAL A 1 83 ? -10.133 7.074 -15.453 1 97.06 83 VAL A O 1
ATOM 629 N N . ASP A 1 84 ? -11.703 6.434 -13.977 1 96.56 84 ASP A N 1
ATOM 630 C CA . ASP A 1 84 ? -12.648 6.195 -15.062 1 96.56 84 ASP A CA 1
ATOM 631 C C . ASP A 1 84 ? -13.383 7.48 -15.445 1 96.56 84 ASP A C 1
ATOM 633 O O . ASP A 1 84 ? -13.047 8.562 -14.953 1 96.56 84 ASP A O 1
ATOM 637 N N . ARG A 1 85 ? -14.398 7.422 -16.391 1 96.94 85 ARG A N 1
ATOM 638 C CA . ARG A 1 85 ? -15.078 8.578 -16.969 1 96.94 85 ARG A CA 1
ATOM 639 C C . ARG A 1 85 ? -15.875 9.328 -15.906 1 96.94 85 ARG A C 1
ATOM 641 O O . ARG A 1 85 ? -16.094 10.531 -16.031 1 96.94 85 ARG A O 1
ATOM 648 N N . GLU A 1 86 ? -16.312 8.633 -14.844 1 96.5 86 GLU A N 1
ATOM 649 C CA . GLU A 1 86 ? -17.125 9.219 -13.773 1 96.5 86 GLU A CA 1
ATOM 650 C C . GLU A 1 86 ? -16.234 9.766 -12.656 1 96.5 86 GLU A C 1
ATOM 652 O O . GLU A 1 86 ? -16.734 10.32 -11.672 1 96.5 86 GLU A O 1
ATOM 657 N N . GLY A 1 87 ? -14.906 9.578 -12.781 1 95.38 87 GLY A N 1
ATOM 658 C CA . GLY A 1 87 ? -13.977 10.125 -11.797 1 95.38 87 GLY A CA 1
ATOM 659 C C . GLY A 1 87 ? -13.602 9.133 -10.711 1 95.38 87 GLY A C 1
ATOM 660 O O . GLY A 1 87 ? -12.875 9.477 -9.781 1 95.38 87 GLY A O 1
ATOM 661 N N . ALA A 1 88 ? -14.062 7.895 -10.883 1 95.06 88 ALA A N 1
ATOM 662 C CA . ALA A 1 88 ? -13.773 6.891 -9.859 1 95.06 88 ALA A CA 1
ATOM 663 C C . ALA A 1 88 ? -12.422 6.23 -10.109 1 95.06 88 ALA A C 1
ATOM 665 O O . ALA A 1 88 ? -12.117 5.816 -11.227 1 95.06 88 ALA A O 1
ATOM 666 N N . GLN A 1 89 ? -11.633 6.16 -9.125 1 97 89 GLN A N 1
ATOM 667 C CA . GLN A 1 89 ? -10.344 5.488 -9.227 1 97 89 GLN A CA 1
ATOM 668 C C . GLN A 1 89 ? -10.516 3.977 -9.336 1 97 89 GLN A C 1
ATOM 670 O O . GLN A 1 89 ? -11.414 3.402 -8.734 1 97 89 GLN A O 1
ATOM 675 N N . TYR A 1 90 ? -9.641 3.355 -10.109 1 98.31 90 TYR A N 1
ATOM 676 C CA . TYR A 1 90 ? -9.555 1.9 -10.156 1 98.31 90 TYR A CA 1
ATOM 677 C C . TYR A 1 90 ? -8.141 1.448 -10.508 1 98.31 90 TYR A C 1
ATOM 679 O O . TYR A 1 90 ? -7.32 2.25 -10.953 1 98.31 90 TYR A O 1
ATOM 687 N N . VAL A 1 91 ? -7.805 0.14 -10.234 1 98.88 91 VAL A N 1
ATOM 688 C CA . VAL A 1 91 ? -6.492 -0.425 -10.523 1 98.88 91 VAL A CA 1
ATOM 689 C C . VAL A 1 91 ? -6.594 -1.386 -11.711 1 98.88 91 VAL A C 1
ATOM 691 O O . VAL A 1 91 ? -7.496 -2.225 -11.758 1 98.88 91 VAL A O 1
ATOM 694 N N . ARG A 1 92 ? -5.754 -1.188 -12.656 1 98.88 92 ARG A N 1
ATOM 695 C CA . ARG A 1 92 ? -5.516 -2.221 -13.656 1 98.88 92 ARG A CA 1
ATOM 696 C C . ARG A 1 92 ? -4.301 -3.068 -13.297 1 98.88 92 ARG A C 1
ATOM 698 O O . ARG A 1 92 ? -3.203 -2.541 -13.109 1 98.88 92 ARG A O 1
ATOM 705 N N . ARG A 1 93 ? -4.52 -4.324 -13.195 1 98.94 93 ARG A N 1
ATOM 706 C CA . ARG A 1 93 ? -3.463 -5.266 -12.844 1 98.94 93 ARG A CA 1
ATOM 707 C C . ARG A 1 93 ? -3.188 -6.23 -14 1 98.94 93 ARG A C 1
ATOM 709 O O . ARG A 1 93 ? -4.098 -6.898 -14.484 1 98.94 93 ARG A O 1
ATOM 716 N N . THR A 1 94 ? -1.976 -6.285 -14.469 1 98.94 94 THR A N 1
ATOM 717 C CA . THR A 1 94 ? -1.504 -7.258 -15.453 1 98.94 94 THR A CA 1
ATOM 718 C C . THR A 1 94 ? -0.538 -8.25 -14.805 1 98.94 94 THR A C 1
ATOM 720 O O . THR A 1 94 ? 0.424 -7.848 -14.148 1 98.94 94 THR A O 1
ATOM 723 N N . ILE A 1 95 ? -0.821 -9.516 -15.008 1 98.94 95 ILE A N 1
ATOM 724 C CA . ILE A 1 95 ? 0.015 -10.586 -14.477 1 98.94 95 ILE A CA 1
ATOM 725 C C . ILE A 1 95 ? 0.639 -11.375 -15.617 1 98.94 95 ILE A C 1
ATOM 727 O O . ILE A 1 95 ? -0.057 -11.781 -16.547 1 98.94 95 ILE A O 1
ATOM 731 N N . VAL A 1 96 ? 1.914 -11.523 -15.531 1 98.94 96 VAL A N 1
ATOM 732 C CA . VAL A 1 96 ? 2.637 -12.344 -16.5 1 98.94 96 VAL A CA 1
ATOM 733 C C . VAL A 1 96 ? 3.207 -13.578 -15.805 1 98.94 96 VAL A C 1
ATOM 735 O O . VAL A 1 96 ? 3.893 -13.461 -14.789 1 98.94 96 VAL A O 1
ATOM 738 N N . VAL A 1 97 ? 2.873 -14.734 -16.375 1 98.69 97 VAL A N 1
ATOM 739 C CA . VAL A 1 97 ? 3.426 -16 -15.914 1 98.69 97 VAL A CA 1
ATOM 740 C C . VAL A 1 97 ? 4.254 -16.641 -17.031 1 98.69 97 VAL A C 1
ATOM 742 O O . VAL A 1 97 ? 3.705 -17.078 -18.047 1 98.69 97 VAL A O 1
ATOM 745 N N . ASP A 1 98 ? 5.484 -16.641 -16.844 1 98.5 98 ASP A N 1
ATOM 746 C CA . ASP A 1 98 ? 6.395 -17.219 -17.828 1 98.5 98 ASP A CA 1
ATOM 747 C C . ASP A 1 98 ? 6.98 -18.547 -17.328 1 98.5 98 ASP A C 1
ATOM 749 O O . ASP A 1 98 ? 7.988 -18.547 -16.625 1 98.5 98 ASP A O 1
ATOM 753 N N . GLY A 1 99 ? 6.422 -19.609 -17.688 1 97 99 GLY A N 1
ATOM 754 C CA . GLY A 1 99 ? 6.781 -20.969 -17.297 1 97 99 GLY A CA 1
ATOM 755 C C . GLY A 1 99 ? 5.938 -22.016 -17.984 1 97 99 GLY A C 1
ATOM 756 O O . GLY A 1 99 ? 5.051 -21.703 -18.781 1 97 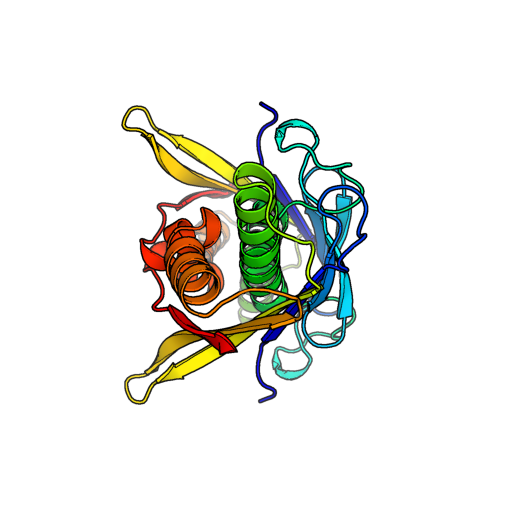99 GLY A O 1
ATOM 757 N N . ALA A 1 100 ? 6.254 -23.266 -17.734 1 97.44 100 ALA A N 1
ATOM 758 C CA . ALA A 1 100 ? 5.605 -24.422 -18.359 1 97.44 100 ALA A CA 1
ATOM 759 C C . ALA A 1 100 ? 4.293 -24.766 -17.656 1 97.44 100 ALA A C 1
ATOM 761 O O . ALA A 1 100 ? 4.219 -25.75 -16.906 1 97.44 100 ALA A O 1
ATOM 762 N N . LEU A 1 101 ? 3.35 -23.938 -17.844 1 97.75 101 LEU A N 1
ATOM 763 C CA . LEU A 1 101 ? 2.01 -24.141 -17.297 1 97.75 101 LEU A CA 1
ATOM 764 C C . LEU A 1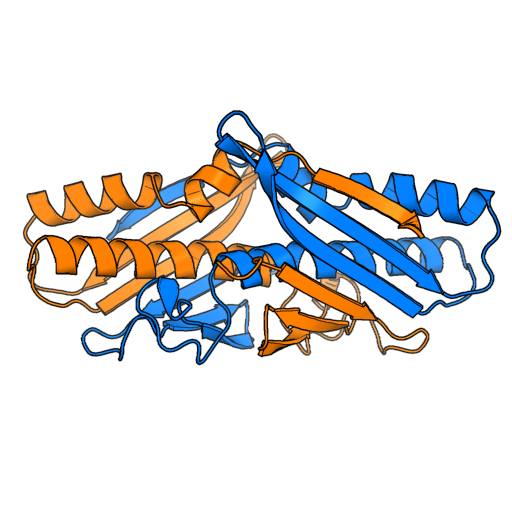 101 ? 0.987 -24.297 -18.422 1 97.75 101 LEU A C 1
ATOM 766 O O . LEU A 1 101 ? 1.081 -23.641 -19.453 1 97.75 101 LEU A O 1
ATOM 770 N N . ASP A 1 102 ? 0.009 -25.172 -18.188 1 97.75 102 ASP A N 1
ATOM 771 C CA . ASP A 1 102 ? -1.019 -25.359 -19.203 1 97.75 102 ASP A CA 1
ATOM 772 C C . ASP A 1 102 ? -2.168 -24.375 -19.016 1 97.75 102 ASP A C 1
ATOM 774 O O . ASP A 1 102 ? -2.135 -23.547 -18.109 1 97.75 102 ASP A O 1
ATOM 778 N N . GLY A 1 103 ? -3.127 -24.359 -19.938 1 97.81 103 GLY A N 1
ATOM 779 C CA . GLY A 1 103 ? -4.223 -23.406 -19.906 1 97.81 103 GLY A CA 1
ATOM 780 C C . GLY A 1 103 ? -5.051 -23.484 -18.641 1 97.81 103 GLY A C 1
ATOM 781 O O . GLY A 1 103 ? -5.469 -22.453 -18.109 1 97.81 103 GLY A O 1
ATOM 782 N N . ALA A 1 104 ? -5.305 -24.672 -18.141 1 98.38 104 ALA A N 1
ATOM 783 C CA . ALA A 1 104 ? -6.098 -24.844 -16.938 1 98.38 104 ALA A CA 1
ATOM 784 C C . ALA A 1 104 ? -5.371 -24.266 -15.719 1 98.38 104 ALA A C 1
ATOM 786 O O . ALA A 1 104 ? -5.988 -23.625 -14.867 1 98.38 104 ALA A O 1
ATOM 787 N N . GLN A 1 105 ? -4.074 -24.547 -15.625 1 98.5 105 GLN A N 1
ATOM 788 C CA . GLN A 1 105 ? -3.25 -24.016 -14.547 1 98.5 105 GLN A CA 1
ATOM 789 C C . GLN A 1 105 ? -3.258 -22.484 -14.57 1 98.5 105 GLN A C 1
ATOM 791 O O . GLN A 1 105 ? -3.412 -21.844 -13.523 1 98.5 105 GLN A O 1
ATOM 796 N N . ARG A 1 106 ? -3.148 -21.859 -15.727 1 98.31 106 ARG A N 1
ATOM 797 C CA . ARG A 1 106 ? -3.145 -20.406 -15.867 1 98.31 106 ARG A CA 1
ATOM 798 C C . ARG A 1 106 ? -4.492 -19.812 -15.477 1 98.31 106 ARG A C 1
ATOM 800 O O . ARG A 1 106 ? -4.555 -18.766 -14.82 1 98.31 106 ARG A O 1
ATOM 807 N N . THR A 1 107 ? -5.531 -20.453 -15.898 1 98.31 107 THR A N 1
ATOM 808 C CA . THR A 1 107 ? -6.871 -20.031 -15.508 1 98.31 107 THR A CA 1
ATOM 809 C C . THR A 1 107 ? -7.027 -20.047 -13.992 1 98.31 107 THR A C 1
ATOM 811 O O . THR A 1 107 ? -7.594 -19.109 -13.406 1 98.31 107 THR A O 1
ATOM 814 N N . ARG A 1 108 ? -6.547 -21.109 -13.383 1 98.62 108 ARG A N 1
ATOM 815 C CA . ARG A 1 108 ? -6.617 -21.234 -11.93 1 98.62 108 ARG A CA 1
ATOM 816 C C . ARG A 1 108 ? -5.828 -20.109 -11.25 1 98.62 108 ARG A C 1
ATOM 818 O O . ARG A 1 108 ? -6.281 -19.547 -10.25 1 98.62 108 ARG A O 1
ATOM 825 N N . LEU A 1 109 ? -4.633 -19.766 -11.766 1 98.81 109 LEU A N 1
ATOM 826 C CA . LEU A 1 109 ? -3.822 -18.703 -11.203 1 98.81 109 LEU A CA 1
ATOM 827 C C . LEU A 1 109 ? -4.555 -17.359 -11.297 1 98.81 109 LEU A C 1
ATOM 829 O O . LEU A 1 109 ? -4.461 -16.531 -10.383 1 98.81 109 LEU A O 1
ATOM 833 N N . ALA A 1 110 ? -5.301 -17.156 -12.375 1 98.62 110 ALA A N 1
ATOM 834 C CA . ALA A 1 110 ? -6.098 -15.938 -12.508 1 98.62 110 ALA A CA 1
ATOM 835 C C . ALA A 1 110 ? -7.148 -15.844 -11.406 1 98.62 110 ALA A C 1
ATOM 837 O O . ALA A 1 110 ? -7.363 -14.773 -10.836 1 98.62 110 ALA A O 1
ATOM 838 N N . GLU A 1 111 ? -7.762 -16.922 -11.102 1 98.69 111 GLU A N 1
ATOM 839 C CA . GLU A 1 111 ? -8.758 -16.969 -10.031 1 98.69 111 GLU A CA 1
ATOM 840 C C . GLU A 1 111 ? -8.125 -16.688 -8.672 1 98.69 111 GLU A C 1
ATOM 842 O O . GLU A 1 111 ? -8.688 -15.953 -7.863 1 98.69 111 GLU A O 1
ATOM 847 N N . ILE A 1 112 ? -6.969 -17.281 -8.445 1 98.81 112 ILE A N 1
ATOM 848 C CA . ILE A 1 112 ? -6.27 -17.125 -7.172 1 98.81 112 ILE A CA 1
ATOM 849 C C . ILE A 1 112 ? -5.844 -15.672 -6.988 1 98.81 112 ILE A C 1
ATOM 851 O O . ILE A 1 112 ? -5.93 -15.125 -5.883 1 98.81 112 ILE A O 1
ATOM 855 N N . ALA A 1 113 ? -5.395 -15.031 -8.078 1 98.81 113 ALA A N 1
ATOM 856 C CA . ALA A 1 113 ? -4.949 -13.648 -8.023 1 98.81 113 ALA A CA 1
ATOM 857 C C . ALA A 1 113 ? -6.051 -12.734 -7.492 1 98.81 113 ALA A C 1
ATOM 859 O O . ALA A 1 113 ? -5.777 -11.75 -6.809 1 98.81 113 ALA A O 1
ATOM 860 N N . GLU A 1 114 ? -7.32 -13.086 -7.727 1 98.5 114 GLU A N 1
ATOM 861 C CA . GLU A 1 114 ? -8.453 -12.258 -7.332 1 98.5 114 GLU A CA 1
ATOM 862 C C . GLU A 1 114 ? -8.789 -12.445 -5.855 1 98.5 114 GLU A C 1
ATOM 864 O O . GLU A 1 114 ? -9.578 -11.688 -5.293 1 98.5 114 GLU A O 1
ATOM 869 N N . LYS A 1 115 ? -8.078 -13.391 -5.281 1 98.25 115 LYS A N 1
ATOM 870 C CA . LYS A 1 115 ? -8.43 -13.742 -3.91 1 98.25 115 LYS A CA 1
ATOM 871 C C . LYS A 1 115 ? -7.254 -13.531 -2.965 1 98.25 115 LYS A C 1
ATOM 873 O O . LYS A 1 115 ? -7.277 -13.992 -1.822 1 98.25 115 LYS A O 1
ATOM 878 N N . THR A 1 116 ? -6.18 -12.945 -3.461 1 98.56 116 THR A N 1
ATOM 879 C CA . THR A 1 116 ? -5.051 -12.688 -2.574 1 98.56 116 THR A CA 1
ATOM 880 C C . THR A 1 116 ? -5.457 -11.766 -1.429 1 98.56 116 THR A C 1
ATOM 882 O O . THR A 1 116 ? -6.387 -10.977 -1.564 1 98.56 116 THR A O 1
ATOM 885 N N . PRO A 1 117 ? -4.77 -11.828 -0.306 1 97.88 117 PRO A N 1
ATOM 886 C CA . PRO A 1 117 ? -5.156 -11.039 0.868 1 97.88 117 PRO A CA 1
ATOM 887 C C . PRO A 1 117 ? -5.195 -9.539 0.586 1 97.88 117 PRO A C 1
ATOM 889 O O . PRO A 1 117 ? -6.176 -8.867 0.915 1 97.88 117 PRO A O 1
ATOM 892 N N . VAL A 1 118 ? -4.156 -8.984 -0.054 1 98.62 118 VAL A N 1
ATOM 893 C CA . VAL A 1 118 ? -4.121 -7.543 -0.298 1 98.62 118 VAL A CA 1
ATOM 894 C C . VAL A 1 118 ? -5.168 -7.168 -1.344 1 98.62 118 VAL A C 1
ATOM 896 O O . VAL A 1 118 ? -5.777 -6.098 -1.266 1 98.62 118 VAL A O 1
ATOM 899 N N . THR A 1 119 ? -5.398 -8.07 -2.357 1 98.69 119 THR A N 1
ATOM 900 C CA . THR A 1 119 ? -6.453 -7.824 -3.332 1 98.69 119 THR A CA 1
ATOM 901 C C . THR A 1 119 ? -7.809 -7.688 -2.641 1 98.69 119 THR A C 1
ATOM 903 O O . THR A 1 119 ? -8.539 -6.723 -2.879 1 98.69 119 THR A O 1
ATOM 906 N N . LEU A 1 120 ? -8.117 -8.633 -1.768 1 98 120 LEU A N 1
ATOM 907 C CA . LEU A 1 120 ? -9.398 -8.602 -1.07 1 98 120 LEU A CA 1
ATOM 908 C C . LEU A 1 120 ? -9.477 -7.387 -0.15 1 98 120 LEU A C 1
ATOM 910 O O . LEU A 1 120 ? -10.531 -6.758 -0.036 1 98 120 LEU A O 1
ATOM 914 N N . PHE A 1 121 ? -8.391 -7.09 0.465 1 97.19 121 PHE A N 1
ATOM 915 C CA . PHE A 1 121 ? -8.266 -5.918 1.325 1 97.19 121 PHE A CA 1
ATOM 916 C C . PHE A 1 121 ? -8.617 -4.645 0.564 1 97.19 121 PHE A C 1
ATOM 918 O O . PHE A 1 121 ? -9.383 -3.816 1.054 1 97.19 121 PHE A O 1
ATOM 925 N N . VAL A 1 122 ? -8.109 -4.465 -0.623 1 97.75 122 VAL A N 1
ATOM 926 C CA . VAL A 1 122 ? -8.289 -3.27 -1.443 1 97.75 122 VAL A CA 1
ATOM 927 C C . VAL A 1 122 ? -9.695 -3.262 -2.041 1 97.75 122 VAL A C 1
ATOM 929 O O . VAL A 1 122 ? -10.359 -2.223 -2.07 1 97.75 122 VAL A O 1
ATOM 932 N N . LYS A 1 123 ? -10.203 -4.398 -2.465 1 98 123 LYS A N 1
ATOM 933 C CA . LYS A 1 123 ? -11.5 -4.477 -3.133 1 98 123 LYS A CA 1
ATOM 934 C C . LYS A 1 123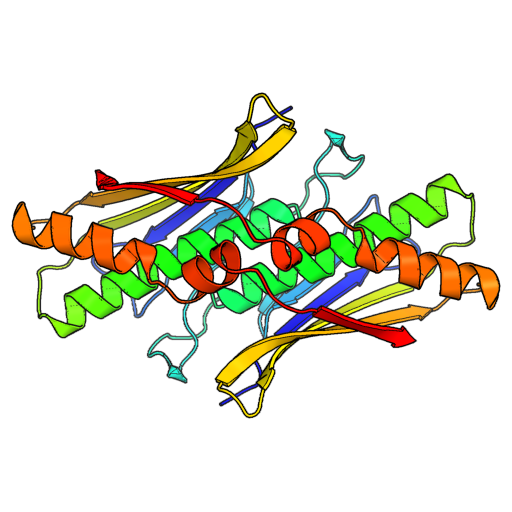 ? -12.641 -4.223 -2.15 1 98 123 LYS A C 1
ATOM 936 O O . LYS A 1 123 ? -13.609 -3.541 -2.479 1 98 123 LYS A O 1
ATOM 941 N N . ARG A 1 124 ? -12.586 -4.754 -1.012 1 96.19 124 ARG A N 1
ATOM 942 C CA . ARG A 1 124 ? -13.68 -4.75 -0.053 1 96.19 124 ARG A CA 1
ATOM 943 C C . ARG A 1 124 ? -13.828 -3.383 0.606 1 96.19 124 ARG A C 1
ATOM 945 O O . ARG A 1 124 ? -14.93 -2.996 1.006 1 96.19 124 ARG A O 1
ATOM 952 N N . GLY A 1 125 ? -12.734 -2.713 0.703 1 96.19 125 GLY A N 1
ATOM 953 C CA . GLY A 1 125 ? -12.633 -1.596 1.628 1 96.19 125 GLY A CA 1
ATOM 954 C C . GLY A 1 125 ? -12.266 -2.02 3.035 1 96.19 125 GLY A C 1
ATOM 955 O O . GLY A 1 125 ? -12.43 -3.184 3.402 1 96.19 125 GLY A O 1
ATOM 956 N N . THR A 1 126 ? -11.719 -1.077 3.775 1 96.69 126 THR A N 1
ATOM 957 C CA . THR A 1 126 ? -11.211 -1.4 5.105 1 96.69 126 THR A CA 1
ATOM 958 C C . THR A 1 126 ? -11.445 -0.241 6.07 1 96.69 126 THR A C 1
ATOM 960 O O . THR A 1 126 ? -11.148 0.911 5.75 1 96.69 126 THR A O 1
ATOM 963 N N . ARG A 1 127 ? -11.992 -0.605 7.172 1 97.69 127 ARG A N 1
ATOM 964 C CA . ARG A 1 127 ? -12.172 0.365 8.25 1 97.69 127 ARG A CA 1
ATOM 965 C C . ARG A 1 127 ? -10.828 0.879 8.75 1 97.69 127 ARG A C 1
ATOM 967 O O . ARG A 1 127 ? -9.875 0.108 8.891 1 97.69 127 ARG A O 1
ATOM 974 N N . ILE A 1 128 ? -10.719 2.201 9 1 98.69 128 ILE A N 1
ATOM 975 C CA . ILE A 1 128 ? -9.539 2.826 9.586 1 98.69 128 ILE A CA 1
ATOM 976 C C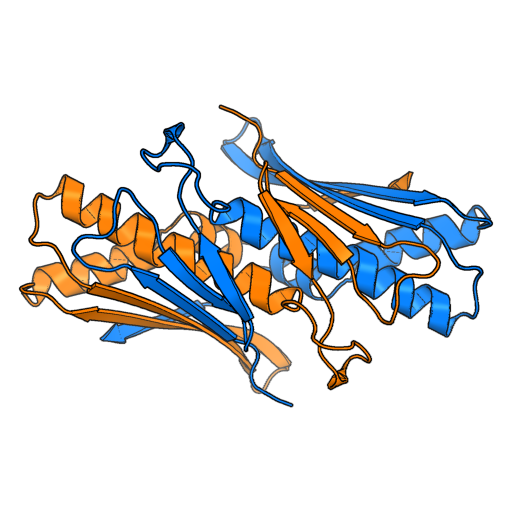 . ILE A 1 128 ? -9.93 3.59 10.852 1 98.69 128 ILE A C 1
ATOM 978 O O . ILE A 1 128 ? -10.773 4.488 10.805 1 98.69 128 ILE A O 1
ATOM 982 N N . GLU A 1 129 ? -9.391 3.238 11.953 1 98.62 129 GLU A N 1
ATOM 983 C CA . GLU A 1 129 ? -9.586 3.939 13.219 1 98.62 129 GLU A CA 1
ATOM 984 C C . GLU A 1 129 ? -8.414 4.871 13.516 1 98.62 129 GLU A C 1
ATOM 986 O O . GLU A 1 129 ? -7.301 4.418 13.789 1 98.62 129 GLU A O 1
ATOM 991 N N . THR A 1 130 ? -8.703 6.16 13.516 1 98.62 130 THR A N 1
ATOM 992 C CA . THR A 1 130 ? -7.641 7.152 13.586 1 98.62 130 THR A CA 1
ATOM 993 C C . THR A 1 130 ? -7.637 7.844 14.953 1 98.62 130 THR A C 1
ATOM 995 O O . THR A 1 130 ? -8.695 8.211 15.469 1 98.62 130 THR A O 1
ATOM 998 N N . THR A 1 131 ? -6.48 7.977 15.523 1 98.62 131 THR A N 1
ATOM 999 C CA . THR A 1 131 ? -6.258 8.797 16.703 1 98.62 131 THR A CA 1
ATOM 1000 C C . THR A 1 131 ? -5.156 9.828 16.453 1 98.62 131 THR A C 1
ATOM 1002 O O . THR A 1 131 ? -4.086 9.484 15.945 1 98.62 131 THR A O 1
ATOM 1005 N N . LEU A 1 132 ? -5.41 11.055 16.75 1 98.31 132 LEU A N 1
ATOM 1006 C CA . LEU A 1 132 ? -4.395 12.102 16.688 1 98.31 132 LEU A CA 1
ATOM 1007 C C . LEU A 1 132 ? -3.902 12.453 18.094 1 98.31 132 LEU A C 1
ATOM 1009 O O . LEU A 1 132 ? -4.703 12.641 19 1 98.31 132 LEU A O 1
ATOM 1013 N N . LYS A 1 133 ? -2.67 12.453 18.172 1 96.69 133 LYS A N 1
ATOM 1014 C CA . LYS A 1 133 ? -2.025 12.781 19.453 1 96.69 133 LYS A CA 1
ATOM 1015 C C . LYS A 1 133 ? -1.191 14.055 19.328 1 96.69 133 LYS A C 1
ATOM 1017 O O . LYS A 1 133 ? -0.624 14.336 18.266 1 96.69 133 LYS A O 1
ATOM 1022 N N . MET B 1 1 ? -0.227 13.844 -16.438 1 69.81 1 MET B N 1
ATOM 1023 C CA . MET B 1 1 ? 0.491 13.352 -15.266 1 69.81 1 MET B CA 1
ATOM 1024 C C . MET B 1 1 ? 0.979 11.93 -15.477 1 69.81 1 MET B C 1
ATOM 1026 O O . MET B 1 1 ? 0.27 11.102 -16.062 1 69.81 1 MET B O 1
ATOM 1030 N N . PRO B 1 2 ? 2.236 11.727 -15.07 1 84.75 2 PRO B N 1
ATOM 1031 C CA . PRO B 1 2 ? 2.682 10.352 -15.312 1 84.75 2 PRO B CA 1
ATOM 1032 C C . PRO B 1 2 ? 1.816 9.312 -14.602 1 84.75 2 PRO B C 1
ATOM 1034 O O . PRO B 1 2 ? 1.28 9.586 -13.523 1 84.75 2 PRO B O 1
ATOM 1037 N N . LEU B 1 3 ? 1.643 8.203 -15.242 1 95.38 3 LEU B N 1
ATOM 1038 C CA . LEU B 1 3 ? 0.825 7.113 -14.719 1 95.38 3 LEU B CA 1
ATOM 1039 C C . LEU B 1 3 ? 1.416 6.559 -13.43 1 95.38 3 LEU B C 1
ATOM 1041 O O . LEU B 1 3 ? 2.6 6.215 -13.375 1 95.38 3 LEU B O 1
ATOM 1045 N N . ILE B 1 4 ? 0.676 6.609 -12.367 1 98.31 4 ILE B N 1
ATOM 1046 C CA . ILE B 1 4 ? 1.106 6.023 -11.102 1 98.31 4 ILE B CA 1
ATOM 1047 C C . ILE B 1 4 ? 1.095 4.5 -11.211 1 98.31 4 ILE B C 1
ATOM 1049 O O . ILE B 1 4 ? 0.08 3.904 -11.578 1 98.31 4 ILE B O 1
ATOM 1053 N N . HIS B 1 5 ? 2.201 3.869 -10.961 1 98.81 5 HIS B N 1
ATOM 1054 C CA . HIS B 1 5 ? 2.281 2.428 -11.164 1 98.81 5 HIS B CA 1
ATOM 1055 C C . HIS B 1 5 ? 3.369 1.807 -10.297 1 98.81 5 HIS B C 1
ATOM 1057 O O . HIS B 1 5 ? 4.25 2.512 -9.797 1 98.81 5 HIS B O 1
ATOM 1063 N N . ALA B 1 6 ? 3.266 0.516 -10.102 1 98.94 6 ALA B N 1
ATOM 1064 C CA . ALA B 1 6 ? 4.316 -0.312 -9.508 1 98.94 6 ALA B CA 1
ATOM 1065 C C . ALA B 1 6 ? 4.344 -1.698 -10.148 1 98.94 6 ALA B C 1
ATOM 1067 O O . ALA B 1 6 ? 3.324 -2.178 -10.648 1 98.94 6 ALA B O 1
ATOM 1068 N N . THR B 1 7 ? 5.512 -2.316 -10.125 1 98.94 7 THR B N 1
ATOM 1069 C CA . THR B 1 7 ? 5.711 -3.664 -10.648 1 98.94 7 THR B CA 1
ATOM 1070 C C . THR B 1 7 ? 6.457 -4.531 -9.633 1 98.94 7 THR B C 1
ATOM 1072 O O . THR B 1 7 ? 7.391 -4.062 -8.984 1 98.94 7 THR B O 1
ATOM 1075 N N . ALA B 1 8 ? 5.996 -5.719 -9.477 1 98.94 8 ALA B N 1
ATOM 1076 C CA . ALA B 1 8 ? 6.719 -6.746 -8.734 1 98.94 8 ALA B CA 1
ATOM 1077 C C . ALA B 1 8 ? 7.125 -7.902 -9.648 1 98.94 8 ALA B C 1
ATOM 1079 O O . ALA B 1 8 ? 6.301 -8.422 -10.398 1 98.94 8 ALA B O 1
ATOM 1080 N N . GLU B 1 9 ? 8.367 -8.289 -9.562 1 98.94 9 GLU B N 1
ATOM 1081 C CA . GLU B 1 9 ? 8.859 -9.414 -10.344 1 98.94 9 GLU B CA 1
ATOM 1082 C C . GLU B 1 9 ? 9.562 -10.438 -9.461 1 98.94 9 GLU B C 1
ATOM 1084 O O . GLU B 1 9 ? 10.383 -10.078 -8.617 1 98.94 9 GLU B O 1
ATOM 1089 N N . MET B 1 10 ? 9.172 -11.648 -9.688 1 98.88 10 MET B N 1
ATOM 1090 C CA . MET B 1 10 ? 9.797 -12.758 -8.977 1 98.88 10 MET B CA 1
ATOM 1091 C C . MET B 1 10 ? 10.438 -13.742 -9.945 1 98.88 10 MET B C 1
ATOM 1093 O O . MET B 1 10 ? 9.773 -14.25 -10.852 1 98.88 10 MET B O 1
ATOM 1097 N N . ALA B 1 11 ? 11.695 -14 -9.719 1 98.56 11 ALA B N 1
ATOM 1098 C CA . ALA B 1 11 ? 12.406 -14.961 -10.555 1 98.56 11 ALA B CA 1
ATOM 1099 C C . ALA B 1 11 ? 11.977 -16.391 -10.25 1 98.56 11 ALA B C 1
ATOM 1101 O O . ALA B 1 11 ? 11.555 -16.688 -9.125 1 98.56 11 ALA B O 1
ATOM 1102 N N . PRO B 1 12 ? 12.07 -17.266 -11.234 1 97.81 12 PRO B N 1
ATOM 1103 C CA . PRO B 1 12 ? 11.68 -18.656 -10.992 1 97.81 12 PRO B CA 1
ATOM 1104 C C . PRO B 1 12 ? 12.453 -19.281 -9.836 1 97.81 12 PRO B C 1
ATOM 1106 O O . PRO B 1 12 ? 11.914 -20.141 -9.133 1 97.81 12 PRO B O 1
ATOM 1109 N N . ASP B 1 13 ? 13.672 -18.844 -9.664 1 96.56 13 ASP B N 1
ATOM 1110 C CA . ASP B 1 13 ? 14.508 -19.438 -8.625 1 96.56 13 ASP B CA 1
ATOM 1111 C C . ASP B 1 13 ? 14.719 -18.469 -7.465 1 96.56 13 ASP B C 1
ATOM 1113 O O . ASP B 1 13 ? 15.703 -18.578 -6.73 1 96.56 13 ASP B O 1
ATOM 1117 N N . ALA B 1 14 ? 13.891 -17.422 -7.398 1 96.06 14 ALA B N 1
ATOM 1118 C CA . ALA B 1 14 ? 14.016 -16.484 -6.285 1 96.06 14 ALA B CA 1
ATOM 1119 C C . ALA B 1 14 ? 14.016 -17.219 -4.945 1 96.06 14 ALA B C 1
ATOM 1121 O O . ALA B 1 14 ? 13.195 -18.109 -4.719 1 96.06 14 ALA B O 1
ATOM 1122 N N . PRO B 1 15 ? 14.984 -16.875 -4.145 1 94.31 15 PRO B N 1
ATOM 1123 C CA . PRO B 1 15 ? 14.922 -17.453 -2.803 1 94.31 15 PRO B CA 1
ATOM 1124 C C . PRO B 1 15 ? 13.688 -17 -2.02 1 94.31 15 PRO B C 1
ATOM 1126 O O . PRO B 1 15 ? 13.344 -15.82 -2.045 1 94.31 15 PRO B O 1
ATOM 1129 N N . ASN B 1 16 ? 13 -17.953 -1.399 1 91.12 16 ASN B N 1
ATOM 1130 C CA . ASN B 1 16 ? 11.797 -17.656 -0.63 1 91.12 16 ASN B CA 1
ATOM 1131 C C . ASN B 1 16 ? 10.773 -16.891 -1.469 1 91.12 16 ASN B C 1
ATOM 1133 O O . ASN B 1 16 ? 10.352 -17.375 -2.525 1 91.12 16 ASN B O 1
ATOM 1137 N N . TYR B 1 17 ? 10.367 -15.719 -1.062 1 98.12 17 TYR B N 1
ATOM 1138 C CA . TYR B 1 17 ? 9.398 -14.898 -1.779 1 98.12 17 TYR B CA 1
ATOM 1139 C C . TYR B 1 17 ? 9.969 -13.516 -2.08 1 98.12 17 TYR B C 1
ATOM 1141 O O . TYR B 1 17 ? 9.25 -12.516 -2.045 1 98.12 17 TYR B O 1
ATOM 1149 N N . VAL B 1 18 ? 11.266 -13.492 -2.373 1 98.69 18 VAL B N 1
ATOM 1150 C CA . VAL B 1 18 ? 11.93 -12.234 -2.691 1 98.69 18 VAL B CA 1
ATOM 1151 C C . VAL B 1 18 ? 11.422 -11.703 -4.031 1 98.69 18 VAL B C 1
ATOM 1153 O O . VAL B 1 18 ? 11.312 -12.461 -5 1 98.69 18 VAL B O 1
ATOM 1156 N N . VAL B 1 19 ? 11.109 -10.453 -4.062 1 98.75 19 VAL B N 1
ATOM 1157 C CA . VAL B 1 19 ? 10.617 -9.812 -5.277 1 98.75 19 VAL B CA 1
ATOM 1158 C C . VAL B 1 19 ? 11.383 -8.516 -5.523 1 98.75 19 VAL B C 1
ATOM 1160 O O . VAL B 1 19 ? 11.75 -7.809 -4.578 1 98.75 19 VAL B O 1
ATOM 1163 N N . GLU B 1 20 ? 11.625 -8.266 -6.777 1 98.88 20 GLU B N 1
ATOM 1164 C CA . GLU B 1 20 ? 12.086 -6.949 -7.207 1 98.88 20 GLU B CA 1
ATOM 1165 C C . GLU B 1 20 ? 10.906 -6.023 -7.512 1 98.88 20 GLU B C 1
ATOM 1167 O O . GLU B 1 20 ? 10.008 -6.387 -8.266 1 98.88 20 GLU B O 1
ATOM 1172 N N . LEU B 1 21 ? 10.961 -4.895 -6.879 1 98.94 21 LEU B N 1
ATOM 1173 C CA . LEU B 1 21 ? 9.875 -3.93 -7.031 1 98.94 21 LEU B CA 1
ATOM 1174 C C . LEU B 1 21 ? 10.352 -2.695 -7.789 1 98.94 21 LEU B C 1
ATOM 1176 O O . LEU B 1 21 ? 11.469 -2.227 -7.582 1 98.94 21 LEU B O 1
ATOM 1180 N N . GLU B 1 22 ? 9.562 -2.281 -8.688 1 98.88 22 GLU B N 1
ATOM 1181 C CA . GLU B 1 22 ? 9.633 -0.934 -9.242 1 98.88 22 GLU B CA 1
ATOM 1182 C C . GLU B 1 22 ? 8.414 -0.106 -8.844 1 98.88 22 GLU B C 1
ATOM 1184 O O . GLU B 1 22 ? 7.312 -0.342 -9.336 1 98.88 22 GLU B O 1
ATOM 1189 N N . ALA B 1 23 ? 8.586 0.795 -7.957 1 98.75 23 ALA B N 1
ATOM 1190 C CA . ALA B 1 23 ? 7.559 1.749 -7.543 1 98.75 23 ALA B CA 1
ATOM 1191 C C . ALA B 1 23 ? 7.707 3.07 -8.289 1 98.75 23 ALA B C 1
ATOM 1193 O O . ALA B 1 23 ? 8.391 3.984 -7.82 1 98.75 23 ALA B O 1
ATOM 1194 N N . GLY B 1 24 ? 6.969 3.223 -9.336 1 97.88 24 GLY B N 1
ATOM 1195 C CA . GLY B 1 24 ? 7.367 4.262 -10.273 1 97.88 24 GLY B CA 1
ATOM 1196 C C . GLY B 1 24 ? 8.773 4.074 -10.812 1 97.88 24 GLY B C 1
ATOM 1197 O O . GLY B 1 24 ? 9.078 3.043 -11.422 1 97.88 24 GLY B O 1
ATOM 1198 N N . LYS B 1 25 ? 9.609 4.98 -10.539 1 97.38 25 LYS B N 1
ATOM 1199 C CA . LYS B 1 25 ? 10.977 4.871 -11.031 1 97.38 25 LYS B CA 1
ATOM 1200 C C . LYS B 1 25 ? 11.906 4.328 -9.945 1 97.38 25 LYS B C 1
ATOM 1202 O O . LYS B 1 25 ? 13.109 4.156 -10.18 1 97.38 25 LYS B O 1
ATOM 1207 N N . HIS B 1 26 ? 11.422 4.07 -8.758 1 98.75 26 HIS B N 1
ATOM 1208 C CA . HIS B 1 26 ? 12.25 3.672 -7.625 1 98.75 26 HIS B CA 1
ATOM 1209 C C . HIS B 1 26 ? 12.32 2.154 -7.5 1 98.75 26 HIS B C 1
ATOM 1211 O O . HIS B 1 26 ? 11.297 1.47 -7.617 1 98.75 26 HIS B O 1
ATOM 1217 N N . ARG B 1 27 ? 13.508 1.626 -7.285 1 98.75 27 ARG B N 1
ATOM 1218 C CA . ARG B 1 27 ? 13.711 0.192 -7.105 1 98.75 27 ARG B CA 1
ATOM 1219 C C . ARG B 1 27 ? 13.758 -0.173 -5.625 1 98.75 27 ARG B C 1
ATOM 1221 O O . ARG B 1 27 ? 14.422 0.502 -4.836 1 98.75 27 ARG B O 1
ATOM 1228 N N . LEU B 1 28 ? 12.984 -1.18 -5.27 1 98.5 28 LEU B N 1
ATOM 1229 C CA . LEU B 1 28 ? 12.945 -1.763 -3.932 1 98.5 28 LEU B CA 1
ATOM 1230 C C . LEU B 1 28 ? 12.992 -3.285 -4.004 1 98.5 28 LEU B C 1
ATOM 1232 O O . LEU B 1 28 ? 12.938 -3.863 -5.09 1 98.5 28 LEU B O 1
ATOM 1236 N N . GLN B 1 29 ? 13.234 -3.789 -2.848 1 98.62 29 GLN B N 1
ATOM 1237 C CA . GLN B 1 29 ? 13.102 -5.23 -2.68 1 98.62 29 GLN B CA 1
ATOM 1238 C C . GLN B 1 29 ? 12 -5.57 -1.676 1 98.62 29 GLN B C 1
ATOM 1240 O O . GLN B 1 29 ? 11.875 -4.906 -0.643 1 98.62 29 GLN B O 1
ATOM 1245 N N . GLY B 1 30 ? 11.188 -6.555 -2.021 1 98.81 30 GLY B N 1
ATOM 1246 C CA . GLY B 1 30 ? 10.195 -7.066 -1.094 1 98.81 30 GLY B CA 1
ATOM 1247 C C . GLY B 1 30 ? 10.398 -8.531 -0.748 1 98.81 30 GLY B C 1
ATOM 1248 O O . GLY B 1 30 ? 11.203 -9.219 -1.382 1 98.81 30 GLY B O 1
ATOM 1249 N N . ASP B 1 31 ? 9.734 -8.945 0.286 1 98.81 31 ASP B N 1
ATOM 1250 C CA . ASP B 1 31 ? 9.734 -10.344 0.701 1 98.81 31 ASP B CA 1
ATOM 1251 C C . ASP B 1 31 ? 8.562 -10.641 1.639 1 98.81 31 ASP B C 1
ATOM 1253 O O . ASP B 1 31 ? 7.922 -9.719 2.145 1 98.81 31 ASP B O 1
ATOM 1257 N N . GLU B 1 32 ? 8.289 -11.883 1.837 1 98.31 32 GLU B N 1
ATOM 1258 C CA . GLU B 1 32 ? 7.371 -12.258 2.908 1 98.31 32 GLU B CA 1
ATOM 1259 C C . GLU B 1 32 ? 8.102 -12.391 4.242 1 98.31 32 GLU B C 1
ATOM 1261 O O . GLU B 1 32 ? 9.32 -12.602 4.27 1 98.31 32 GLU B O 1
ATOM 1266 N N . ASN B 1 33 ? 7.348 -12.211 5.305 1 96.75 33 ASN B N 1
ATOM 1267 C CA . ASN B 1 33 ? 7.938 -12.477 6.613 1 96.75 33 ASN B CA 1
ATOM 1268 C C . ASN B 1 33 ? 8.203 -13.961 6.82 1 96.75 33 ASN B C 1
ATOM 1270 O O . ASN B 1 33 ? 7.75 -14.797 6.027 1 96.75 33 ASN B O 1
ATOM 1274 N N . GLU B 1 34 ? 8.875 -14.281 7.895 1 95.75 34 GLU B N 1
ATOM 1275 C CA . GLU B 1 34 ? 9.281 -15.656 8.148 1 95.75 34 GLU B CA 1
ATOM 1276 C C . GLU B 1 34 ? 8.07 -16.547 8.422 1 95.75 34 GLU B C 1
ATOM 1278 O O . GLU B 1 34 ? 8.062 -17.734 8.078 1 95.75 34 GLU B O 1
ATOM 1283 N N . HIS B 1 35 ? 7.09 -15.984 9.008 1 93.75 35 HIS B N 1
ATOM 1284 C CA . HIS B 1 35 ? 5.875 -16.734 9.328 1 93.75 35 HIS B CA 1
ATOM 1285 C C . HIS B 1 35 ? 5.191 -17.234 8.062 1 93.75 35 HIS B C 1
ATOM 1287 O O . HIS B 1 35 ? 4.578 -18.312 8.078 1 93.75 35 HIS B O 1
ATOM 1293 N N . GLU B 1 36 ? 5.391 -16.516 6.965 1 94.75 36 GLU B N 1
ATOM 1294 C CA . GLU B 1 36 ? 4.789 -16.906 5.691 1 94.75 36 GLU B CA 1
ATOM 1295 C C . GLU B 1 36 ? 5.77 -17.688 4.836 1 94.75 36 GLU B C 1
ATOM 1297 O O . GLU B 1 36 ? 5.5 -17.969 3.664 1 94.75 36 GLU B O 1
ATOM 1302 N N . GLY B 1 37 ? 6.934 -17.938 5.422 1 95.25 37 GLY B N 1
ATOM 1303 C CA . GLY B 1 37 ? 7.914 -18.734 4.695 1 95.25 37 GLY B CA 1
ATOM 1304 C C . GLY B 1 37 ? 8.953 -17.875 3.979 1 95.25 37 GLY B C 1
ATOM 1305 O O . GLY B 1 37 ? 9.805 -18.406 3.262 1 95.25 37 GLY B O 1
ATOM 1306 N N . GLY B 1 38 ? 8.891 -16.609 4.094 1 97.75 38 GLY B N 1
ATOM 1307 C CA . GLY B 1 38 ? 9.883 -15.734 3.496 1 97.75 38 GLY B CA 1
ATOM 1308 C C . GLY B 1 38 ? 11.125 -15.578 4.348 1 97.75 38 GLY B C 1
ATOM 1309 O O . GLY B 1 38 ? 11.242 -16.188 5.41 1 97.75 38 GLY B O 1
ATOM 1310 N N . GLY B 1 39 ? 12.062 -14.789 3.82 1 97.62 39 GLY B N 1
ATOM 1311 C CA . GLY B 1 39 ? 13.312 -14.523 4.512 1 97.62 39 GLY B CA 1
ATOM 1312 C C . GLY B 1 39 ? 13.328 -13.18 5.219 1 97.62 39 GLY B C 1
ATOM 1313 O O . GLY B 1 39 ? 14.273 -12.867 5.945 1 97.62 39 GLY B O 1
ATOM 1314 N N . ASN B 1 40 ? 12.266 -12.375 4.973 1 98 40 ASN B N 1
ATOM 1315 C CA . ASN B 1 40 ? 12.156 -11.055 5.59 1 98 40 ASN B CA 1
ATOM 1316 C C . ASN B 1 40 ? 13.344 -10.164 5.23 1 98 40 ASN B C 1
ATOM 1318 O O . ASN B 1 40 ? 13.844 -9.422 6.074 1 98 40 ASN B O 1
ATOM 1322 N N . VAL B 1 41 ? 13.797 -10.195 4.016 1 98.19 41 VAL B N 1
ATOM 1323 C CA . VAL B 1 41 ? 14.93 -9.383 3.58 1 98.19 41 VAL B CA 1
ATOM 1324 C C . VAL B 1 41 ? 14.422 -8.047 3.033 1 98.19 41 VAL B C 1
ATOM 1326 O O . VAL B 1 41 ? 15.219 -7.156 2.725 1 98.19 41 VAL B O 1
ATOM 1329 N N . GLY B 1 42 ? 13.172 -7.891 2.84 1 98.56 42 GLY B N 1
ATOM 1330 C CA . GLY B 1 42 ? 12.43 -6.691 2.484 1 98.56 42 GLY B CA 1
ATOM 1331 C C . GLY B 1 42 ? 11.031 -6.66 3.066 1 98.56 42 GLY B C 1
ATOM 1332 O O . GLY B 1 42 ? 10.57 -7.652 3.637 1 98.56 42 GLY B O 1
ATOM 1333 N N . PRO B 1 43 ? 10.375 -5.52 2.938 1 98.81 43 PRO B N 1
ATOM 1334 C CA . PRO B 1 43 ? 9.031 -5.418 3.5 1 98.81 43 PRO B CA 1
ATOM 1335 C C . PRO B 1 43 ? 8.047 -6.402 2.871 1 98.81 43 PRO B C 1
ATOM 1337 O O . PRO B 1 43 ? 8.117 -6.664 1.667 1 98.81 43 PRO B O 1
ATOM 1340 N N . ALA B 1 44 ? 7.188 -6.887 3.688 1 98.81 44 ALA B N 1
ATOM 1341 C CA . ALA B 1 44 ? 6.078 -7.707 3.211 1 98.81 44 ALA B CA 1
ATOM 1342 C C . ALA B 1 44 ? 5 -6.848 2.559 1 98.81 44 ALA B C 1
ATOM 1344 O O . ALA B 1 44 ? 4.965 -5.633 2.756 1 98.81 44 ALA B O 1
ATOM 1345 N N . PRO B 1 45 ? 4.094 -7.473 1.765 1 98.88 45 PRO B N 1
ATOM 1346 C CA . PRO B 1 45 ? 3.107 -6.73 0.972 1 98.88 45 PRO B CA 1
ATOM 1347 C C . PRO B 1 45 ? 2.273 -5.77 1.815 1 98.88 45 PRO B C 1
ATOM 1349 O O . PRO B 1 45 ? 2.15 -4.59 1.475 1 98.88 45 PRO B O 1
ATOM 1352 N N . TYR B 1 46 ? 1.734 -6.188 2.979 1 98.81 46 TYR B N 1
ATOM 1353 C CA . TYR B 1 46 ? 0.917 -5.312 3.809 1 98.81 46 TYR B CA 1
ATOM 1354 C C . TYR B 1 46 ? 1.754 -4.18 4.395 1 98.81 46 TYR B C 1
ATOM 1356 O O . TYR B 1 46 ? 1.256 -3.068 4.586 1 98.81 46 TYR B O 1
ATOM 1364 N N . GLU B 1 47 ? 3.006 -4.449 4.691 1 98.94 47 GLU B N 1
ATOM 1365 C CA . GLU B 1 47 ? 3.879 -3.395 5.195 1 98.94 47 GLU B CA 1
ATOM 1366 C C . GLU B 1 47 ? 4.07 -2.295 4.156 1 98.94 47 GLU B C 1
ATOM 1368 O O . GLU B 1 47 ? 4.133 -1.112 4.496 1 98.94 47 GLU B O 1
ATOM 1373 N N . LEU B 1 48 ? 4.121 -2.664 2.881 1 98.94 48 LEU B N 1
ATOM 1374 C CA . LEU B 1 48 ? 4.195 -1.691 1.795 1 98.94 48 LEU B CA 1
ATOM 1375 C C . LEU B 1 48 ? 2.896 -0.896 1.688 1 98.94 48 LEU B C 1
ATOM 1377 O O . LEU B 1 48 ? 2.924 0.332 1.579 1 98.94 48 LEU B O 1
ATOM 1381 N N . VAL B 1 49 ? 1.757 -1.578 1.764 1 98.94 49 VAL B N 1
ATOM 1382 C CA . VAL B 1 49 ? 0.459 -0.916 1.683 1 98.94 49 VAL B CA 1
ATOM 1383 C C . VAL B 1 49 ? 0.317 0.084 2.828 1 98.94 49 VAL B C 1
ATOM 1385 O O . VAL B 1 49 ? -0.041 1.243 2.607 1 98.94 49 VAL B O 1
ATOM 1388 N N . LEU B 1 50 ? 0.667 -0.353 4.043 1 98.94 50 LEU B N 1
ATOM 1389 C CA . LEU B 1 50 ? 0.535 0.495 5.223 1 98.94 50 LEU B CA 1
ATOM 1390 C C . LEU B 1 50 ? 1.527 1.651 5.176 1 98.94 50 LEU B C 1
ATOM 1392 O O . LEU B 1 50 ? 1.231 2.748 5.656 1 98.94 50 LEU B O 1
ATOM 1396 N N . SER B 1 51 ? 2.691 1.417 4.566 1 98.94 51 SER B N 1
ATOM 1397 C CA . SER B 1 51 ? 3.641 2.504 4.352 1 98.94 51 SER B CA 1
ATOM 1398 C C . SER B 1 51 ? 3.043 3.592 3.465 1 98.94 51 SER B C 1
ATOM 1400 O O . SER B 1 51 ? 3.213 4.781 3.732 1 98.94 51 SER B O 1
ATOM 1402 N N . GLY B 1 52 ? 2.359 3.17 2.381 1 98.94 52 GLY B N 1
ATOM 1403 C CA . GLY B 1 52 ? 1.691 4.129 1.518 1 98.94 52 GLY B CA 1
ATOM 1404 C C . GLY B 1 52 ? 0.632 4.941 2.236 1 98.94 52 GLY B C 1
ATOM 1405 O O . GLY B 1 52 ? 0.548 6.16 2.059 1 98.94 52 GLY B O 1
ATOM 1406 N N . LEU B 1 53 ? -0.136 4.273 3.096 1 98.94 53 LEU B N 1
ATOM 1407 C CA . LEU B 1 53 ? -1.169 4.938 3.883 1 98.94 53 LEU B CA 1
ATOM 1408 C C . LEU B 1 53 ? -0.553 5.949 4.844 1 98.94 53 LEU B C 1
ATOM 1410 O O . LEU B 1 53 ? -1.012 7.09 4.93 1 98.94 53 LEU B O 1
ATOM 1414 N N . ALA B 1 54 ? 0.469 5.555 5.527 1 98.94 54 ALA B N 1
ATOM 1415 C CA . ALA B 1 54 ? 1.136 6.426 6.496 1 98.94 54 ALA B CA 1
ATOM 1416 C C . ALA B 1 54 ? 1.788 7.617 5.801 1 98.94 54 ALA B C 1
ATOM 1418 O O . ALA B 1 54 ? 1.653 8.758 6.254 1 98.94 54 ALA B O 1
ATOM 1419 N N . ALA B 1 55 ? 2.449 7.344 4.688 1 98.94 55 ALA B N 1
ATOM 1420 C CA . ALA B 1 55 ? 3.123 8.398 3.939 1 98.94 55 ALA B CA 1
ATOM 1421 C C . ALA B 1 55 ? 2.121 9.414 3.398 1 98.94 55 ALA B C 1
ATOM 1423 O O . ALA B 1 55 ? 2.357 10.625 3.457 1 98.94 55 ALA B O 1
ATOM 1424 N N . CYS B 1 56 ? 1.069 8.93 2.893 1 98.94 56 CYS B N 1
ATOM 1425 C CA . CYS B 1 56 ? 0.032 9.82 2.377 1 98.94 56 CYS B CA 1
ATOM 1426 C C . CYS B 1 56 ? -0.509 10.719 3.479 1 98.94 56 CYS B C 1
ATOM 1428 O O . CYS B 1 56 ? -0.791 11.898 3.24 1 98.94 56 CYS B O 1
ATOM 1430 N N . THR B 1 57 ? -0.73 10.133 4.664 1 98.94 57 THR B N 1
ATOM 1431 C CA . THR B 1 57 ? -1.253 10.875 5.805 1 98.94 57 THR B CA 1
ATOM 1432 C C . THR B 1 57 ? -0.338 12.047 6.148 1 98.94 57 THR B C 1
ATOM 1434 O O . THR B 1 57 ? -0.778 13.195 6.176 1 98.94 57 THR B O 1
ATOM 1437 N N . VAL B 1 58 ? 0.919 11.859 6.266 1 98.81 58 VAL B N 1
ATOM 1438 C CA . VAL B 1 58 ? 1.805 12.922 6.734 1 98.81 58 VAL B CA 1
ATOM 1439 C C . VAL B 1 58 ? 2.021 13.945 5.621 1 98.81 58 VAL B C 1
ATOM 1441 O O . VAL B 1 58 ? 2.082 15.148 5.879 1 98.81 58 VAL B O 1
ATOM 1444 N N . ALA B 1 59 ? 2.096 13.445 4.363 1 98.81 59 ALA B N 1
ATOM 1445 C CA . ALA B 1 59 ? 2.275 14.375 3.256 1 98.81 59 ALA B CA 1
ATOM 1446 C C . ALA B 1 59 ? 1.07 15.305 3.119 1 98.81 59 ALA B C 1
ATOM 1448 O O . ALA B 1 59 ? 1.229 16.516 2.961 1 98.81 59 ALA B O 1
ATOM 1449 N N . THR B 1 60 ? -0.109 14.734 3.197 1 98.75 60 THR B N 1
ATOM 1450 C CA . THR B 1 60 ? -1.322 15.523 3.045 1 98.75 60 THR B CA 1
ATOM 1451 C C . THR B 1 60 ? -1.451 16.531 4.18 1 98.75 60 THR B C 1
ATOM 1453 O O . THR B 1 60 ? -1.827 17.688 3.955 1 98.75 60 THR B O 1
ATOM 1456 N N . LEU B 1 61 ? -1.14 16.094 5.398 1 98.81 61 LEU B N 1
ATOM 1457 C CA . LEU B 1 61 ? -1.196 17.016 6.523 1 98.81 61 LEU B CA 1
ATOM 1458 C C . LEU B 1 61 ? -0.193 18.156 6.344 1 98.81 61 LEU B C 1
ATOM 1460 O O . LEU B 1 61 ? -0.521 19.328 6.578 1 98.81 61 LEU B O 1
ATOM 1464 N N . ARG B 1 62 ? 0.997 17.859 5.914 1 98.69 62 ARG B N 1
ATOM 1465 C CA . ARG B 1 62 ? 2 18.891 5.645 1 98.69 62 ARG B CA 1
ATOM 1466 C C . ARG B 1 62 ? 1.504 19.875 4.59 1 98.69 62 ARG B C 1
ATOM 1468 O O . ARG B 1 62 ? 1.61 21.094 4.773 1 98.69 62 ARG B O 1
ATOM 1475 N N . MET B 1 63 ? 0.958 19.344 3.514 1 98.44 63 MET B N 1
ATOM 1476 C CA . MET B 1 63 ? 0.44 20.203 2.447 1 98.44 63 MET B CA 1
ATOM 1477 C C . MET B 1 63 ? -0.645 21.141 2.973 1 98.44 63 MET B C 1
ATOM 1479 O O . MET B 1 63 ? -0.665 22.312 2.639 1 98.44 63 MET B O 1
ATOM 1483 N N . TYR B 1 64 ? -1.517 20.531 3.75 1 98.62 64 TYR B N 1
ATOM 1484 C CA . TYR B 1 64 ? -2.602 21.344 4.309 1 98.62 64 TYR B CA 1
ATOM 1485 C C . TYR B 1 64 ? -2.059 22.438 5.207 1 98.62 64 TYR B C 1
ATOM 1487 O O . TYR B 1 64 ? -2.477 23.594 5.098 1 98.62 64 TYR B O 1
ATOM 1495 N N . MET B 1 65 ? -1.148 22.125 6.078 1 98.44 65 MET B N 1
ATOM 1496 C CA . MET B 1 65 ? -0.544 23.094 6.996 1 98.44 65 MET B CA 1
ATOM 1497 C C . MET B 1 65 ? 0.163 24.203 6.23 1 98.44 65 MET B C 1
ATOM 1499 O O . MET B 1 65 ? 0.066 25.375 6.598 1 98.44 65 MET B O 1
ATOM 1503 N N . GLN B 1 66 ? 0.819 23.844 5.227 1 97.94 66 GLN B N 1
ATOM 1504 C CA . GLN B 1 66 ? 1.502 24.812 4.387 1 97.94 66 GLN B CA 1
ATOM 1505 C C . GLN B 1 66 ? 0.504 25.75 3.709 1 97.94 66 GLN B C 1
ATOM 1507 O O . GLN B 1 66 ? 0.707 26.969 3.68 1 97.94 66 GLN B O 1
ATOM 1512 N N . ARG B 1 67 ? -0.541 25.188 3.188 1 98 67 ARG B N 1
ATOM 1513 C CA . ARG B 1 67 ? -1.575 25.984 2.535 1 98 67 ARG B CA 1
ATOM 1514 C C . ARG B 1 67 ? -2.178 26.984 3.502 1 98 67 ARG B C 1
ATOM 1516 O O . ARG B 1 67 ? -2.531 28.109 3.104 1 98 67 ARG B O 1
ATOM 1523 N N . LYS B 1 68 ? -2.225 26.672 4.762 1 98.31 68 LYS B N 1
ATOM 1524 C CA . LYS B 1 68 ? -2.816 27.516 5.797 1 98.31 68 LYS B CA 1
ATOM 1525 C C . LYS B 1 68 ? -1.758 28.391 6.465 1 98.31 68 LYS B C 1
ATOM 1527 O O . LYS B 1 68 ? -2.07 29.172 7.363 1 98.31 68 LYS B O 1
ATOM 1532 N N . ALA B 1 69 ? -0.497 28.188 6.086 1 98 69 ALA B N 1
ATOM 1533 C CA . ALA B 1 69 ? 0.642 28.922 6.633 1 98 69 ALA B CA 1
ATOM 1534 C C . ALA B 1 69 ? 0.773 28.688 8.133 1 98 69 ALA B C 1
ATOM 1536 O O . ALA B 1 69 ? 0.997 29.625 8.898 1 98 69 ALA B O 1
ATOM 1537 N N . TRP B 1 70 ? 0.527 27.484 8.523 1 98.31 70 TRP B N 1
ATOM 1538 C CA . TRP B 1 70 ? 0.704 27.094 9.922 1 98.31 70 TRP B CA 1
ATOM 1539 C C . TRP B 1 70 ? 2.166 26.781 10.219 1 98.31 70 TRP B C 1
ATOM 1541 O O . TRP B 1 70 ? 2.951 26.531 9.305 1 98.31 70 TRP B O 1
ATOM 1551 N N . PRO B 1 71 ? 2.568 26.812 11.469 1 97.19 71 PRO B N 1
ATOM 1552 C CA . PRO B 1 71 ? 3.945 26.469 11.828 1 97.19 71 PRO B CA 1
ATOM 1553 C C . PRO B 1 71 ? 4.309 25.031 11.461 1 97.19 71 PRO B C 1
ATOM 1555 O O . PRO B 1 71 ? 3.473 24.125 11.57 1 97.19 71 PRO B O 1
ATOM 1558 N N . ALA B 1 72 ? 5.559 24.797 11.141 1 96.38 72 ALA B N 1
ATOM 1559 C CA . ALA B 1 72 ? 6.07 23.453 10.844 1 96.38 72 ALA B CA 1
ATOM 1560 C C . ALA B 1 72 ? 6.004 22.562 12.086 1 96.38 72 ALA B C 1
ATOM 1562 O O . ALA B 1 72 ? 6.105 23.047 13.211 1 96.38 72 ALA B O 1
ATOM 1563 N N . ALA B 1 73 ? 5.816 21.344 11.844 1 98.06 73 ALA B N 1
ATOM 1564 C CA . ALA B 1 73 ? 5.766 20.344 12.914 1 98.06 73 ALA B CA 1
ATOM 1565 C C . ALA B 1 73 ? 6.395 19.031 12.469 1 98.06 73 ALA B C 1
ATOM 1567 O O . ALA B 1 73 ? 6.449 18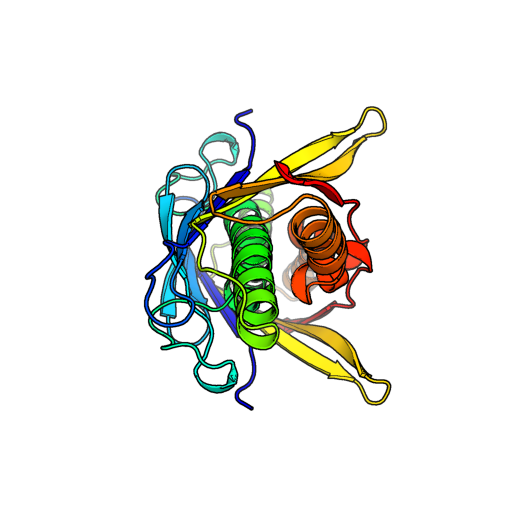.734 11.273 1 98.06 73 ALA B O 1
ATOM 1568 N N . ARG B 1 74 ? 6.922 18.312 13.383 1 98.75 74 ARG B N 1
ATOM 1569 C CA . ARG B 1 74 ? 7.199 16.906 13.133 1 98.75 74 ARG B CA 1
ATOM 1570 C C . ARG B 1 74 ? 5.906 16.109 13.016 1 98.75 74 ARG B C 1
ATOM 1572 O O . ARG B 1 74 ? 5.016 16.219 13.859 1 98.75 74 ARG B O 1
ATOM 1579 N N . LEU B 1 75 ? 5.773 15.391 11.977 1 98.94 75 LEU B N 1
ATOM 1580 C CA . LEU B 1 75 ? 4.598 14.555 11.758 1 98.94 75 LEU B CA 1
ATOM 1581 C C . LEU B 1 75 ? 4.973 13.078 11.734 1 98.94 75 LEU B C 1
ATOM 1583 O O . LEU B 1 75 ? 5.961 12.695 11.102 1 98.94 75 LEU B O 1
ATOM 1587 N N . LEU B 1 76 ? 4.203 12.273 12.438 1 98.94 76 LEU B N 1
ATOM 1588 C CA . LEU B 1 76 ? 4.363 10.828 12.438 1 98.94 76 LEU B CA 1
ATOM 1589 C C . LEU B 1 76 ? 3.016 10.133 12.297 1 98.94 76 LEU B C 1
ATOM 1591 O O . LEU B 1 76 ? 2.041 10.508 12.945 1 98.94 76 LEU B O 1
ATOM 1595 N N . ALA B 1 77 ? 2.896 9.25 11.406 1 99 77 ALA B N 1
ATOM 1596 C CA . ALA B 1 77 ? 1.734 8.375 11.289 1 99 77 ALA B CA 1
ATOM 1597 C C . ALA B 1 77 ? 2.141 6.906 11.391 1 99 77 ALA B C 1
ATOM 1599 O O . ALA B 1 77 ? 3.055 6.461 10.695 1 99 77 ALA B O 1
ATOM 1600 N N . ARG B 1 78 ? 1.541 6.207 12.25 1 98.94 78 ARG B N 1
ATOM 1601 C CA . ARG B 1 78 ? 1.717 4.766 12.391 1 98.94 78 ARG B CA 1
ATOM 1602 C C . ARG B 1 78 ? 0.435 4.02 12.031 1 98.94 78 ARG B C 1
ATOM 1604 O O . ARG B 1 78 ? -0.639 4.34 12.547 1 98.94 78 ARG B O 1
ATOM 1611 N N . ALA B 1 79 ? 0.531 3.109 11.156 1 98.94 79 ALA B N 1
ATOM 1612 C CA . ALA B 1 79 ? -0.581 2.25 10.758 1 98.94 79 ALA B CA 1
ATOM 1613 C C . ALA B 1 79 ? -0.324 0.801 11.164 1 98.94 79 ALA B C 1
ATOM 1615 O O . ALA B 1 79 ? 0.763 0.269 10.922 1 98.94 79 ALA B O 1
ATOM 1616 N N . GLU B 1 80 ? -1.307 0.201 11.727 1 98.94 80 GLU B N 1
ATOM 1617 C CA . GLU B 1 80 ? -1.262 -1.189 12.172 1 98.94 80 GLU B CA 1
ATOM 1618 C C . GLU B 1 80 ? -2.428 -1.989 11.594 1 98.94 80 GLU B C 1
ATOM 1620 O O . GLU B 1 80 ? -3.562 -1.508 11.562 1 98.94 80 GLU B O 1
ATOM 1625 N N . LEU B 1 81 ? -2.129 -3.148 11.18 1 98.81 81 LEU B N 1
ATOM 1626 C CA . LEU B 1 81 ? -3.182 -4.047 10.719 1 98.81 81 LEU B CA 1
ATOM 1627 C C . LEU B 1 81 ? -3.701 -4.91 11.867 1 98.81 81 LEU B C 1
ATOM 1629 O O . LEU B 1 81 ? -2.92 -5.574 12.555 1 98.81 81 LEU B O 1
ATOM 1633 N N . HIS B 1 82 ? -5.004 -4.895 12.055 1 98.5 82 HIS B N 1
ATOM 1634 C CA . HIS B 1 82 ? -5.676 -5.672 13.086 1 98.5 82 HIS B CA 1
ATOM 1635 C C . HIS B 1 82 ? -6.805 -6.516 12.5 1 98.5 82 HIS B C 1
ATOM 1637 O O . HIS B 1 82 ? -7.176 -6.336 11.336 1 98.5 82 HIS B O 1
ATOM 1643 N N . VAL B 1 83 ? -7.203 -7.461 13.203 1 97.06 83 VAL B N 1
ATOM 1644 C CA . VAL B 1 83 ? -8.391 -8.266 12.938 1 97.06 83 VAL B CA 1
ATOM 1645 C C . VAL B 1 83 ? -9.352 -8.195 14.125 1 97.06 83 VAL B C 1
ATOM 1647 O O . VAL B 1 83 ? -8.938 -8.352 15.273 1 97.06 83 VAL B O 1
ATOM 1650 N N . ASP B 1 84 ? -10.586 -7.895 13.828 1 96.5 84 ASP B N 1
ATOM 1651 C CA . ASP B 1 84 ? -11.531 -7.77 14.922 1 96.5 84 ASP B CA 1
ATOM 1652 C C . ASP B 1 84 ? -12.109 -9.133 15.312 1 96.5 84 ASP B C 1
ATOM 1654 O O . ASP B 1 84 ? -11.656 -10.164 14.82 1 96.5 84 ASP B O 1
ATOM 1658 N N . ARG B 1 85 ? -13.117 -9.203 16.281 1 96.94 85 ARG B N 1
ATOM 1659 C CA . ARG B 1 85 ? -13.641 -10.43 16.859 1 96.94 85 ARG B CA 1
ATOM 1660 C C . ARG B 1 85 ? -14.359 -11.273 15.805 1 96.94 85 ARG B C 1
ATOM 1662 O O . ARG B 1 85 ? -14.43 -12.5 15.93 1 96.94 85 ARG B O 1
ATOM 1669 N N . GLU B 1 86 ? -14.891 -10.633 14.75 1 96.5 86 GLU B N 1
ATOM 1670 C CA . GLU B 1 86 ? -15.641 -11.312 13.695 1 96.5 86 GLU B CA 1
ATOM 1671 C C . GLU B 1 86 ? -14.719 -11.75 12.562 1 96.5 86 GLU B C 1
ATOM 1673 O O . GLU B 1 86 ? -15.172 -12.359 11.586 1 96.5 86 GLU B O 1
ATOM 1678 N N . GLY B 1 87 ? -13.422 -11.406 12.664 1 95.44 87 GLY B N 1
ATOM 1679 C CA . GLY B 1 87 ? -12.453 -11.844 11.672 1 95.44 87 GLY B CA 1
ATOM 1680 C C . GLY B 1 87 ? -12.219 -10.82 10.578 1 95.44 87 GLY B C 1
ATOM 1681 O O . GLY B 1 87 ? -11.469 -11.07 9.633 1 95.44 87 GLY B O 1
ATOM 1682 N N . ALA B 1 88 ? -12.82 -9.648 10.758 1 95.12 88 ALA B N 1
ATOM 1683 C CA . ALA B 1 88 ? -12.664 -8.617 9.734 1 95.12 88 ALA B CA 1
ATOM 1684 C C . ALA B 1 88 ? -11.398 -7.797 9.961 1 95.12 88 ALA B C 1
ATOM 1686 O O . ALA B 1 88 ? -11.141 -7.348 11.078 1 95.12 88 ALA B O 1
ATOM 1687 N N . GLN B 1 89 ? -10.641 -7.625 8.977 1 97.06 89 GLN B N 1
ATOM 1688 C CA . GLN B 1 89 ? -9.438 -6.809 9.055 1 97.06 89 GLN B CA 1
ATOM 1689 C C . GLN B 1 89 ? -9.781 -5.324 9.172 1 97.06 89 GLN B C 1
ATOM 1691 O O . GLN B 1 89 ? -10.75 -4.859 8.57 1 97.06 89 GLN B O 1
ATOM 1696 N N . TYR B 1 90 ? -8.984 -4.598 9.938 1 98.31 90 TYR B N 1
ATOM 1697 C CA . TYR B 1 90 ? -9.07 -3.143 9.984 1 98.31 90 TYR B CA 1
ATOM 1698 C C . TYR B 1 90 ? -7.719 -2.525 10.312 1 98.31 90 TYR B C 1
ATOM 1700 O O . TYR B 1 90 ? -6.797 -3.223 10.75 1 98.31 90 TYR B O 1
ATOM 1708 N N . VAL B 1 91 ? -7.539 -1.196 10.039 1 98.88 91 VAL B N 1
ATOM 1709 C CA . VAL B 1 91 ? -6.297 -0.481 10.305 1 98.88 91 VAL B CA 1
ATOM 1710 C C . VAL B 1 91 ? -6.492 0.46 11.492 1 98.88 91 VAL B C 1
ATOM 1712 O O . VAL B 1 91 ? -7.484 1.188 11.562 1 98.88 91 VAL B O 1
ATOM 1715 N N . ARG B 1 92 ? -5.625 0.371 12.422 1 98.88 92 ARG B N 1
ATOM 1716 C CA . ARG B 1 92 ? -5.496 1.424 13.422 1 98.88 92 ARG B CA 1
ATOM 1717 C C . ARG B 1 92 ? -4.395 2.41 13.047 1 98.88 92 ARG B C 1
ATOM 1719 O O . ARG B 1 92 ? -3.246 2.016 12.844 1 98.88 92 ARG B O 1
ATOM 1726 N N . ARG B 1 93 ? -4.746 3.621 12.953 1 98.94 93 ARG B N 1
ATOM 1727 C CA . ARG B 1 93 ? -3.816 4.684 12.586 1 98.94 93 ARG B CA 1
ATOM 1728 C C . ARG B 1 93 ? -3.637 5.676 13.734 1 98.94 93 ARG B C 1
ATOM 1730 O O . ARG B 1 93 ? -4.613 6.238 14.234 1 98.94 93 ARG B O 1
ATOM 1737 N N . THR B 1 94 ? -2.447 5.879 14.188 1 98.94 94 THR B N 1
ATOM 1738 C CA . THR B 1 94 ? -2.078 6.898 15.164 1 98.94 94 THR B CA 1
ATOM 1739 C C . THR B 1 94 ? -1.242 7.992 14.508 1 98.94 94 THR B C 1
ATOM 1741 O O . THR B 1 94 ? -0.246 7.707 13.844 1 98.94 94 THR B O 1
ATOM 1744 N N . ILE B 1 95 ? -1.666 9.219 14.711 1 98.94 95 ILE B N 1
ATOM 1745 C CA . ILE B 1 95 ? -0.97 10.375 14.164 1 98.94 95 ILE B CA 1
ATOM 1746 C C . ILE B 1 95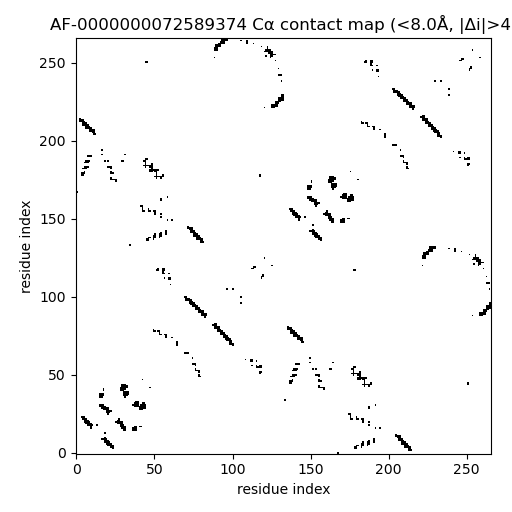 ? -0.422 11.234 15.297 1 98.94 95 ILE B C 1
ATOM 1748 O O . ILE B 1 95 ? -1.145 11.555 16.25 1 98.94 95 ILE B O 1
ATOM 1752 N N . VAL B 1 96 ? 0.826 11.539 15.195 1 98.94 96 VAL B N 1
ATOM 1753 C CA . VAL B 1 96 ? 1.465 12.438 16.141 1 98.94 96 VAL B CA 1
ATOM 1754 C C . VAL B 1 96 ? 1.876 13.727 15.445 1 98.94 96 VAL B C 1
ATOM 1756 O O . VAL B 1 96 ? 2.551 13.695 14.414 1 98.94 96 VAL B O 1
ATOM 1759 N N . VAL B 1 97 ? 1.427 14.836 16 1 98.69 97 VAL B N 1
ATOM 1760 C CA . VAL B 1 97 ? 1.821 16.156 15.539 1 98.69 97 VAL B CA 1
ATOM 1761 C C . VAL B 1 97 ? 2.588 16.891 16.641 1 98.69 97 VAL B C 1
ATOM 1763 O O . VAL B 1 97 ? 2.012 17.266 17.672 1 98.69 97 VAL B O 1
ATOM 1766 N N . ASP B 1 98 ? 3.809 17.047 16.438 1 98.56 98 ASP B N 1
ATOM 1767 C CA . ASP B 1 98 ? 4.664 17.719 17.406 1 98.56 98 ASP B CA 1
ATOM 1768 C C . ASP B 1 98 ? 5.078 19.109 16.906 1 98.56 98 ASP B C 1
ATOM 1770 O O . ASP B 1 98 ? 6.062 19.234 16.172 1 98.56 98 ASP B O 1
ATOM 1774 N N . GLY B 1 99 ? 4.406 20.094 17.266 1 97.06 99 GLY B N 1
ATOM 1775 C CA . GLY B 1 99 ? 4.594 21.484 16.875 1 97.06 99 GLY B CA 1
ATOM 1776 C C . GLY B 1 99 ? 3.648 22.422 17.578 1 97.06 99 GLY B C 1
ATOM 1777 O O . GLY B 1 99 ? 2.83 22 18.406 1 97.06 99 GLY B O 1
ATOM 1778 N N . ALA B 1 100 ? 3.803 23.703 17.328 1 97.44 100 ALA B N 1
ATOM 1779 C CA . ALA B 1 100 ? 3.035 24.766 17.969 1 97.44 100 ALA B CA 1
ATOM 1780 C C . ALA B 1 100 ? 1.682 24.953 17.281 1 97.44 100 ALA B C 1
ATOM 1782 O O . ALA B 1 100 ? 1.479 25.922 16.531 1 97.44 100 ALA B O 1
ATOM 1783 N N . LEU B 1 101 ? 0.832 24.031 17.5 1 97.75 101 LEU B N 1
ATOM 1784 C CA . LEU B 1 101 ? -0.532 24.078 16.984 1 97.75 101 LEU B CA 1
ATOM 1785 C C . LEU B 1 101 ? -1.545 24.109 18.109 1 97.75 101 LEU B C 1
ATOM 1787 O O . LEU B 1 101 ? -1.355 23.469 19.141 1 97.75 101 LEU B O 1
ATOM 1791 N N . ASP B 1 102 ? -2.615 24.875 17.906 1 97.75 102 ASP B N 1
ATOM 1792 C CA . ASP B 1 102 ? -3.639 24.938 18.938 1 97.75 102 ASP B CA 1
ATOM 1793 C C . ASP B 1 102 ? -4.668 23.828 18.766 1 97.75 102 ASP B C 1
ATOM 1795 O O . ASP B 1 102 ? -4.551 23 17.859 1 97.75 102 ASP B O 1
ATOM 1799 N N . GLY B 1 103 ? -5.617 23.688 19.688 1 97.75 103 GLY B N 1
ATOM 1800 C CA . GLY B 1 103 ? -6.598 22.625 19.672 1 97.75 103 GLY B CA 1
ATOM 1801 C C . GLY B 1 103 ? -7.445 22.578 18.422 1 97.75 103 GLY B C 1
ATOM 1802 O O . GLY B 1 103 ? -7.75 21.516 17.906 1 97.75 103 GLY B O 1
ATOM 1803 N N . ALA B 1 104 ? -7.852 23.75 17.938 1 98.38 104 ALA B N 1
ATOM 1804 C CA . ALA B 1 104 ? -8.68 23.828 16.734 1 98.38 104 ALA B CA 1
ATOM 1805 C C . ALA B 1 104 ? -7.91 23.344 15.516 1 98.38 104 ALA B C 1
ATOM 1807 O O . ALA B 1 104 ? -8.461 22.625 14.672 1 98.38 104 ALA B O 1
ATOM 1808 N N . GLN B 1 105 ? -6.656 23.781 15.391 1 98.5 105 GLN B N 1
ATOM 1809 C CA . GLN B 1 105 ? -5.789 23.328 14.305 1 98.5 105 GLN B CA 1
ATOM 1810 C C . GLN B 1 105 ? -5.617 21.812 14.328 1 98.5 105 GLN B C 1
ATOM 1812 O O . GLN B 1 105 ? -5.711 21.156 13.281 1 98.5 105 GLN B O 1
ATOM 1817 N N . ARG B 1 106 ? -5.414 21.203 15.484 1 98.25 106 ARG B N 1
ATOM 1818 C CA . ARG B 1 106 ? -5.234 19.766 15.617 1 98.25 106 ARG B CA 1
ATOM 1819 C C . ARG B 1 106 ? -6.512 19.016 15.25 1 98.25 106 ARG B C 1
ATOM 1821 O O . ARG B 1 106 ? -6.461 17.969 14.594 1 98.25 106 ARG B O 1
ATOM 1828 N N . THR B 1 107 ? -7.609 19.531 15.703 1 98.31 107 THR B N 1
ATOM 1829 C CA . THR B 1 107 ? -8.898 18.953 15.336 1 98.31 107 THR B CA 1
ATOM 1830 C C . THR B 1 107 ? -9.078 18.938 13.82 1 98.31 107 THR B C 1
ATOM 1832 O O . THR B 1 107 ? -9.539 17.953 13.25 1 98.31 107 THR B O 1
ATOM 1835 N N . ARG B 1 108 ? -8.734 20.062 13.203 1 98.62 108 ARG B N 1
ATOM 1836 C CA . ARG B 1 108 ? -8.844 20.156 11.75 1 98.62 108 ARG B CA 1
ATOM 1837 C C . ARG B 1 108 ? -7.941 19.156 11.055 1 98.62 108 ARG B C 1
ATOM 1839 O O . ARG B 1 108 ? -8.336 18.531 10.07 1 98.62 108 ARG B O 1
ATOM 1846 N N . LEU B 1 109 ? -6.707 18.953 11.539 1 98.81 109 LEU B N 1
ATOM 1847 C CA . LEU B 1 109 ? -5.789 17.969 10.961 1 98.81 109 LEU B CA 1
ATOM 1848 C C . LEU B 1 109 ? -6.355 16.562 11.062 1 98.81 109 LEU B C 1
ATOM 1850 O O . LEU B 1 109 ? -6.18 15.75 10.148 1 98.81 109 LEU B O 1
ATOM 1854 N N . ALA B 1 110 ? -7.051 16.266 12.164 1 98.62 110 ALA B N 1
ATOM 1855 C CA . ALA B 1 110 ? -7.691 14.969 12.312 1 98.62 110 ALA B CA 1
ATOM 1856 C C . ALA B 1 110 ? -8.742 14.75 11.227 1 98.62 110 ALA B C 1
ATOM 1858 O O . ALA B 1 110 ? -8.844 13.656 10.656 1 98.62 110 ALA B O 1
ATOM 1859 N N . GLU B 1 111 ? -9.484 15.75 10.938 1 98.69 111 GLU B N 1
ATOM 1860 C CA . GLU B 1 111 ? -10.5 15.68 9.891 1 98.69 111 GLU B CA 1
ATOM 1861 C C . GLU B 1 111 ? -9.867 15.477 8.516 1 98.69 111 GLU B C 1
ATOM 1863 O O . GLU B 1 111 ? -10.352 14.68 7.715 1 98.69 111 GLU B O 1
ATOM 1868 N N . ILE B 1 112 ? -8.789 16.203 8.266 1 98.81 112 ILE B N 1
ATOM 1869 C CA . ILE B 1 112 ? -8.109 16.125 6.98 1 98.81 112 ILE B CA 1
ATOM 1870 C C . ILE B 1 112 ? -7.516 14.734 6.785 1 98.81 112 ILE B C 1
ATOM 1872 O O . ILE B 1 112 ? -7.555 14.18 5.684 1 98.81 112 ILE B O 1
ATOM 1876 N N . ALA B 1 113 ? -6.98 14.156 7.871 1 98.81 113 ALA B N 1
ATOM 1877 C CA . ALA B 1 113 ? -6.371 12.828 7.801 1 98.81 113 ALA B CA 1
ATOM 1878 C C . ALA B 1 113 ? -7.371 11.789 7.293 1 98.81 113 ALA B C 1
ATOM 1880 O O . ALA B 1 113 ? -6.992 10.844 6.602 1 98.81 113 ALA B O 1
ATOM 1881 N N . GLU B 1 114 ? -8.664 11.992 7.551 1 98.5 114 GLU B N 1
ATOM 1882 C CA . GLU B 1 114 ? -9.695 11.039 7.18 1 98.5 114 GLU B CA 1
ATOM 1883 C C . GLU B 1 114 ? -10.078 11.18 5.707 1 98.5 114 GLU B C 1
ATOM 1885 O O . GLU B 1 114 ? -10.789 10.328 5.16 1 98.5 114 GLU B O 1
ATOM 1890 N N . LYS B 1 115 ? -9.492 12.195 5.125 1 98.31 115 LYS B N 1
ATOM 1891 C CA . LYS B 1 115 ? -9.914 12.5 3.762 1 98.31 115 LYS B CA 1
ATOM 1892 C C . LYS B 1 115 ? -8.734 12.438 2.793 1 98.31 115 LYS B C 1
ATOM 1894 O O . LYS B 1 115 ? -8.836 12.898 1.653 1 98.31 115 LYS B O 1
ATOM 1899 N N . THR B 1 116 ? -7.582 11.977 3.266 1 98.56 116 THR B N 1
ATOM 1900 C CA . THR B 1 116 ? -6.449 11.859 2.357 1 98.56 116 THR B CA 1
ATOM 1901 C C . THR B 1 116 ? -6.766 10.898 1.215 1 98.56 116 THR B C 1
ATOM 1903 O O . THR B 1 116 ? -7.594 10 1.363 1 98.56 116 THR B O 1
ATOM 1906 N N . PRO B 1 117 ? -6.113 11.047 0.08 1 97.88 117 PRO B N 1
ATOM 1907 C CA . PRO B 1 117 ? -6.426 10.219 -1.09 1 97.88 117 PRO B CA 1
ATOM 1908 C C . PRO B 1 117 ? -6.281 8.727 -0.812 1 97.88 117 PRO B C 1
ATOM 1910 O O . PRO B 1 117 ? -7.188 7.945 -1.121 1 97.88 117 PRO B O 1
ATOM 1913 N N . VAL B 1 118 ? -5.176 8.289 -0.204 1 98.62 118 VAL B N 1
ATOM 1914 C CA . VAL B 1 118 ? -4.969 6.863 0.037 1 98.62 118 VAL B CA 1
ATOM 1915 C C . VAL B 1 118 ? -5.949 6.371 1.101 1 98.62 118 VAL B C 1
ATOM 1917 O O . VAL B 1 118 ? -6.434 5.242 1.03 1 98.62 118 VAL B O 1
ATOM 1920 N N . THR B 1 119 ? -6.254 7.246 2.123 1 98.69 119 THR B N 1
ATOM 1921 C CA . THR B 1 119 ? -7.254 6.879 3.117 1 98.69 119 THR B CA 1
ATOM 1922 C C . THR B 1 119 ? -8.594 6.586 2.451 1 98.69 119 THR B C 1
ATOM 1924 O O . THR B 1 119 ? -9.203 5.543 2.703 1 98.69 119 THR B O 1
ATOM 1927 N N . LEU B 1 120 ? -9.039 7.484 1.584 1 98 120 LEU B N 1
ATOM 1928 C CA . LEU B 1 120 ? -10.32 7.297 0.912 1 98 120 LEU B CA 1
ATOM 1929 C C . LEU B 1 120 ? -10.281 6.082 -0.008 1 98 120 LEU B C 1
ATOM 1931 O O . LEU B 1 120 ? -11.258 5.336 -0.102 1 98 120 LEU B O 1
ATOM 1935 N N . PHE B 1 121 ? -9.18 5.91 -0.643 1 97.25 121 PHE B N 1
ATOM 1936 C CA . PHE B 1 121 ? -8.93 4.762 -1.504 1 97.25 121 PHE B CA 1
ATOM 1937 C C . PHE B 1 121 ? -9.125 3.459 -0.736 1 97.25 121 PHE B C 1
ATOM 1939 O O . PHE B 1 121 ? -9.805 2.549 -1.207 1 97.25 121 PHE B O 1
ATOM 1946 N N . VAL B 1 122 ? -8.57 3.34 0.433 1 97.81 122 VAL B N 1
ATOM 1947 C CA . VAL B 1 122 ? -8.594 2.137 1.257 1 97.81 122 VAL B CA 1
ATOM 1948 C C . VAL B 1 122 ? -9.977 1.967 1.881 1 97.81 122 VAL B C 1
ATOM 1950 O O . VAL B 1 122 ? -10.523 0.859 1.912 1 97.81 122 VAL B O 1
ATOM 1953 N N . LYS B 1 123 ? -10.602 3.039 2.332 1 98.06 123 LYS B N 1
ATOM 1954 C CA . LYS B 1 123 ? -11.883 2.965 3.021 1 98.06 123 LYS B CA 1
ATOM 1955 C C . LYS B 1 123 ? -13.008 2.58 2.059 1 98.06 123 LYS B C 1
ATOM 1957 O O . LYS B 1 123 ? -13.891 1.795 2.406 1 98.06 123 LYS B O 1
ATOM 1962 N N . ARG B 1 124 ? -13.023 3.111 0.915 1 96.31 124 ARG B N 1
ATOM 1963 C CA . ARG B 1 124 ? -14.125 2.965 -0.032 1 96.31 124 ARG B CA 1
ATOM 1964 C C . ARG B 1 124 ? -14.102 1.587 -0.686 1 96.31 124 ARG B C 1
ATOM 1966 O O . ARG B 1 124 ? -15.148 1.048 -1.045 1 96.31 124 ARG B O 1
ATOM 1973 N N . GLY B 1 125 ? -12.938 1.061 -0.822 1 96.5 125 GLY B N 1
ATOM 1974 C CA . GLY B 1 125 ? -12.711 -0.039 -1.746 1 96.5 125 GLY B CA 1
ATOM 1975 C C . GLY B 1 125 ? -12.445 0.42 -3.166 1 96.5 125 GLY B C 1
ATOM 1976 O O . GLY B 1 125 ? -12.766 1.553 -3.529 1 96.5 125 GLY B O 1
ATOM 1977 N N . THR B 1 126 ? -11.812 -0.453 -3.918 1 96.75 126 THR B N 1
ATOM 1978 C CA . THR B 1 126 ? -11.391 -0.078 -5.262 1 96.75 126 THR B CA 1
ATOM 1979 C C . THR B 1 126 ? -11.516 -1.263 -6.219 1 96.75 126 THR B C 1
ATOM 1981 O O . THR B 1 126 ? -11.078 -2.371 -5.898 1 96.75 126 THR B O 1
ATOM 1984 N N . ARG B 1 127 ? -12.109 -0.967 -7.309 1 97.62 127 ARG B N 1
ATOM 1985 C CA . ARG B 1 127 ? -12.188 -1.955 -8.383 1 97.62 127 ARG B CA 1
ATOM 1986 C C . ARG B 1 127 ? -10.797 -2.311 -8.898 1 97.62 127 ARG B C 1
ATOM 1988 O O . ARG B 1 127 ? -9.945 -1.435 -9.055 1 97.62 127 ARG B O 1
ATOM 1995 N N . ILE B 1 128 ? -10.539 -3.613 -9.148 1 98.69 128 ILE B N 1
ATOM 1996 C CA . ILE B 1 128 ? -9.305 -4.098 -9.758 1 98.69 128 ILE B CA 1
ATOM 1997 C C . ILE B 1 128 ? -9.625 -4.906 -11.008 1 98.69 128 ILE B C 1
ATOM 1999 O O . ILE B 1 128 ? -10.352 -5.898 -10.945 1 98.69 128 ILE B O 1
ATOM 2003 N N . GLU B 1 129 ? -9.156 -4.492 -12.125 1 98.62 129 GLU B N 1
ATOM 2004 C CA . GLU B 1 129 ? -9.281 -5.211 -13.383 1 98.62 129 GLU B CA 1
ATOM 2005 C C . GLU B 1 129 ? -8.016 -6 -13.703 1 98.62 129 GLU B C 1
ATOM 2007 O O . GLU B 1 129 ? -6.973 -5.414 -14 1 98.62 129 GLU B O 1
ATOM 2012 N N . THR B 1 130 ? -8.148 -7.32 -13.688 1 98.62 130 THR B N 1
ATOM 2013 C CA . THR B 1 130 ? -6.973 -8.18 -13.781 1 98.62 130 THR B CA 1
ATOM 2014 C C . THR B 1 130 ? -6.91 -8.867 -15.141 1 98.62 130 THR B C 1
ATOM 2016 O O . THR B 1 130 ? -7.926 -9.352 -15.641 1 98.62 130 THR B O 1
ATOM 2019 N N . THR B 1 131 ? -5.762 -8.852 -15.734 1 98.62 131 THR B N 1
ATOM 2020 C CA . THR B 1 131 ? -5.465 -9.641 -16.922 1 98.62 131 THR B CA 1
ATOM 2021 C C . THR B 1 131 ? -4.25 -10.531 -16.688 1 98.62 131 THR B C 1
ATOM 2023 O O . THR B 1 131 ? -3.215 -10.062 -16.203 1 98.62 131 THR B O 1
ATOM 2026 N N . LEU B 1 132 ? -4.355 -11.781 -16.984 1 98.31 132 LEU B N 1
ATOM 2027 C CA . LEU B 1 132 ? -3.223 -12.695 -16.953 1 98.31 132 LEU B CA 1
ATOM 2028 C C . LEU B 1 132 ? -2.715 -12.992 -18.359 1 98.31 132 LEU B C 1
ATOM 2030 O O . LEU B 1 132 ? -3.506 -13.258 -19.266 1 98.31 132 LEU B O 1
ATOM 2034 N N . LYS B 1 133 ? -1.498 -12.852 -18.469 1 96.75 133 LYS B N 1
ATOM 2035 C CA . LYS B 1 133 ? -0.843 -13.102 -19.75 1 96.75 133 LYS B CA 1
ATOM 2036 C C . LYS B 1 133 ? 0.14 -14.266 -19.641 1 96.75 133 LYS B C 1
ATOM 2038 O O . LYS B 1 133 ? 0.733 -14.492 -18.578 1 96.75 133 LYS B O 1
#

Foldseek 3Di:
DDDFDKDWDDDPPRPAAWIWMDGPPDIDIAWDDVVSPIPPPHHHPVRVLQVVLFVLLQVQLVVVCVVVVHDDWDKGKDWDWDADPVRDIDIDIDIDTGDPDDPVSVVVSVVSSCVGPSNCPVVVDDDDDDDDD/DDDFDKDWDDDPPRAAAWTWMDGPPDIDIDWDDVVNPIPPPHHHPVRVLQVVLFVLLQVQLVVVCVVVVHDDWDKGKDWDWDADPVRDIDIDIDIDTGDPDDPVSVVVSVVSSCVGPSNCPVVVDDDDDDDDD

Organism: Burkholderia pseudomallei (strain K96243) (NCBI:txid272560)

Radius of gyration: 18.42 Å; Cα contacts (8 Å, |Δi|>4): 645; chains: 2; bounding box: 32×58×40 Å